Protein AF-A0A816D7D1-F1 (afdb_monomer_lite)

pLDDT: mean 76.22, std 13.65, range [35.66, 94.94]

Structure (mmCIF, N/CA/C/O backbone):
data_AF-A0A816D7D1-F1
#
_entry.id   AF-A0A816D7D1-F1
#
loop_
_atom_site.group_PDB
_atom_site.id
_atom_site.type_symbol
_atom_site.label_atom_id
_atom_site.label_alt_id
_atom_site.label_comp_id
_atom_site.label_asym_id
_atom_site.label_entity_id
_atom_site.label_seq_id
_atom_site.pdbx_PDB_ins_code
_atom_site.Cartn_x
_atom_site.Cartn_y
_atom_site.Cartn_z
_atom_site.occupancy
_atom_site.B_iso_or_equiv
_atom_site.auth_seq_id
_atom_site.auth_comp_id
_atom_site.auth_asym_id
_atom_site.auth_atom_id
_atom_site.pdbx_PDB_model_num
ATOM 1 N N . MET A 1 1 ? -19.570 -0.628 -22.263 1.00 36.59 1 MET A N 1
ATOM 2 C CA . MET A 1 1 ? -20.668 0.164 -21.660 1.00 36.59 1 MET A CA 1
ATOM 3 C C . MET A 1 1 ? -20.121 0.830 -20.393 1.00 36.59 1 MET A C 1
ATOM 5 O O . MET A 1 1 ? -19.939 0.151 -19.395 1.00 36.59 1 MET A O 1
ATOM 9 N N . LYS A 1 2 ? -19.703 2.106 -20.449 1.00 36.16 2 LYS A N 1
ATOM 10 C CA . LYS A 1 2 ? -19.147 2.817 -19.278 1.00 36.16 2 LYS A CA 1
ATOM 11 C C . LYS A 1 2 ? -20.305 3.182 -18.348 1.00 36.16 2 LYS A C 1
ATOM 13 O O . LYS A 1 2 ? -21.107 4.043 -18.707 1.00 36.16 2 LYS A O 1
ATOM 18 N N . SER A 1 3 ? -20.415 2.532 -17.189 1.00 35.66 3 SER A N 1
ATOM 19 C CA . SER A 1 3 ? -21.348 2.968 -16.150 1.00 35.66 3 SER A CA 1
ATOM 20 C C . SER A 1 3 ? -20.934 4.370 -15.707 1.00 35.66 3 SER A C 1
ATOM 22 O O . SER A 1 3 ? -19.889 4.554 -15.079 1.00 35.66 3 SER A O 1
ATOM 24 N N . ARG A 1 4 ? -21.727 5.379 -16.077 1.00 40.03 4 ARG A N 1
ATOM 25 C CA . ARG A 1 4 ? -21.635 6.708 -15.478 1.00 40.03 4 ARG A CA 1
ATOM 26 C C . ARG A 1 4 ? -22.078 6.551 -14.027 1.00 40.03 4 ARG A C 1
ATOM 28 O O . ARG A 1 4 ? -23.273 6.526 -13.753 1.00 40.03 4 ARG A O 1
ATOM 35 N N . PHE A 1 5 ? -21.124 6.358 -13.119 1.00 45.94 5 PHE A N 1
ATOM 36 C CA . PHE A 1 5 ? -21.395 6.558 -11.702 1.00 45.94 5 PHE A CA 1
ATOM 37 C C . PHE A 1 5 ? -21.916 7.994 -11.534 1.00 45.94 5 PHE A C 1
ATOM 39 O O . PHE A 1 5 ? -21.394 8.892 -12.205 1.00 45.94 5 PHE A O 1
ATOM 46 N N . PRO A 1 6 ? -22.960 8.221 -10.720 1.00 48.09 6 PRO A N 1
ATOM 47 C CA . PRO A 1 6 ? -23.402 9.573 -10.411 1.00 48.09 6 PRO A CA 1
ATOM 48 C C . PRO A 1 6 ? -22.202 10.356 -9.873 1.00 48.09 6 PRO A C 1
ATOM 50 O O . PRO A 1 6 ? -21.463 9.860 -9.024 1.00 48.09 6 PRO A O 1
ATOM 53 N N . VAL A 1 7 ? -21.988 11.541 -10.445 1.00 52.62 7 VAL A N 1
ATOM 54 C CA . VAL A 1 7 ? -20.744 12.319 -10.350 1.00 52.62 7 VAL A CA 1
ATOM 55 C C . VAL A 1 7 ? -20.407 12.739 -8.911 1.00 52.62 7 VAL A C 1
ATOM 57 O O . VAL A 1 7 ? -19.250 13.021 -8.640 1.00 52.62 7 VAL A O 1
ATOM 60 N N . ASP A 1 8 ? -21.339 12.633 -7.958 1.00 58.00 8 ASP A N 1
ATOM 61 C CA . ASP A 1 8 ? -21.191 13.216 -6.619 1.00 58.00 8 ASP A CA 1
ATOM 62 C C . ASP A 1 8 ? -21.690 12.300 -5.484 1.00 58.00 8 ASP A C 1
ATOM 64 O O . ASP A 1 8 ? -22.331 12.744 -4.530 1.00 58.00 8 ASP A O 1
ATOM 68 N N . ALA A 1 9 ? -21.444 10.989 -5.565 1.00 58.97 9 ALA A N 1
ATOM 69 C CA . ALA A 1 9 ? -21.677 10.113 -4.415 1.00 58.97 9 ALA A CA 1
ATOM 70 C C . ALA A 1 9 ? -20.560 10.313 -3.375 1.00 58.97 9 ALA A C 1
ATOM 72 O O . ALA A 1 9 ? -19.523 9.652 -3.431 1.00 58.97 9 ALA A O 1
ATOM 73 N N . TYR A 1 10 ? -20.764 11.237 -2.436 1.00 69.50 10 TYR A N 1
ATOM 74 C CA . TYR A 1 10 ? -19.882 11.415 -1.282 1.00 69.50 10 TYR A CA 1
ATOM 75 C C . TYR A 1 10 ? -20.177 10.374 -0.205 1.00 69.50 10 TYR A C 1
ATOM 77 O O . TYR A 1 10 ? -21.318 9.941 -0.021 1.00 69.50 10 TYR A O 1
ATOM 85 N N . PHE A 1 11 ? -19.143 9.976 0.535 1.00 73.12 11 PHE A N 1
ATOM 86 C CA . PHE A 1 11 ? -19.343 9.153 1.719 1.00 73.12 11 PHE A CA 1
ATOM 87 C C . PHE A 1 11 ? -20.173 9.940 2.748 1.00 73.12 11 PHE A C 1
ATOM 89 O O . PHE A 1 11 ? -19.851 11.099 3.021 1.00 73.12 11 PHE A O 1
ATOM 96 N N . PRO A 1 12 ? -21.244 9.352 3.308 1.00 77.88 12 PRO A N 1
ATOM 97 C CA . PRO A 1 12 ? -22.090 10.059 4.252 1.00 77.88 12 PRO A CA 1
ATOM 98 C C . PRO A 1 12 ? -21.300 10.397 5.517 1.00 77.88 12 PRO A C 1
ATOM 100 O O . PRO A 1 12 ? -20.635 9.539 6.096 1.00 77.88 12 PRO A O 1
ATOM 103 N N . ILE A 1 13 ? -21.409 11.649 5.958 1.00 78.31 13 ILE A N 1
ATOM 104 C CA . ILE A 1 13 ? -20.862 12.087 7.242 1.00 78.31 13 ILE A CA 1
ATOM 105 C C . ILE A 1 13 ? -21.579 11.300 8.340 1.00 78.31 13 ILE A C 1
ATOM 107 O O . ILE A 1 13 ? -22.813 11.279 8.410 1.00 78.31 13 ILE A O 1
ATOM 111 N N . LEU A 1 14 ? -20.804 10.621 9.182 1.00 82.31 14 LEU A N 1
ATOM 112 C CA . LEU A 1 14 ? -21.356 9.936 10.337 1.00 82.31 14 LEU A CA 1
ATOM 113 C C . LEU A 1 14 ? -21.690 10.993 11.388 1.00 82.31 14 LEU A C 1
ATOM 115 O O . LEU A 1 14 ? -20.825 11.753 11.808 1.00 82.31 14 LEU A O 1
ATOM 119 N N . ASN A 1 15 ? -22.952 11.015 11.815 1.00 88.06 15 ASN A N 1
ATOM 120 C CA . ASN A 1 15 ? -23.438 11.923 12.860 1.00 88.06 15 ASN A CA 1
ATOM 121 C C . ASN A 1 15 ? -23.694 11.198 14.192 1.00 88.06 15 ASN A C 1
ATOM 123 O O . ASN A 1 15 ? -24.153 11.801 15.158 1.00 88.06 15 ASN A O 1
ATOM 127 N N . ILE A 1 16 ? -23.454 9.883 14.240 1.00 90.00 16 ILE A N 1
ATOM 128 C CA . ILE A 1 16 ? -23.679 9.039 15.415 1.00 90.00 16 ILE A CA 1
ATOM 129 C C . ILE A 1 16 ? -22.406 8.252 15.690 1.00 90.00 16 ILE A C 1
ATOM 131 O O . ILE A 1 16 ? -21.859 7.606 14.797 1.00 90.00 16 ILE A O 1
ATOM 135 N N . ILE A 1 17 ? -21.953 8.285 16.943 1.00 92.75 17 ILE A N 1
ATOM 136 C CA . ILE A 1 17 ? -20.801 7.503 17.386 1.00 92.75 17 ILE A CA 1
ATOM 137 C C . ILE A 1 17 ? -21.208 6.030 17.475 1.00 92.75 17 ILE A C 1
ATOM 139 O O . ILE A 1 17 ? -22.037 5.644 18.303 1.00 92.75 17 ILE A O 1
ATOM 143 N N . SER A 1 18 ? -20.580 5.185 16.663 1.00 91.81 18 SER A N 1
ATOM 144 C CA . SER A 1 18 ? -20.719 3.736 16.731 1.00 91.81 18 SER A CA 1
ATOM 145 C C . SER A 1 18 ? -19.582 3.117 17.535 1.00 91.81 18 SER A C 1
ATOM 147 O O . SER A 1 18 ? -18.433 3.055 17.103 1.00 91.81 18 SER A O 1
ATOM 149 N N . LYS A 1 19 ? -19.919 2.574 18.707 1.00 92.62 19 LYS A N 1
ATOM 150 C CA . LYS A 1 19 ? -18.987 1.773 19.523 1.00 92.62 19 LYS A CA 1
ATOM 151 C C . LYS A 1 19 ? -18.887 0.315 19.058 1.00 92.62 19 LYS A C 1
ATOM 153 O O . LYS A 1 19 ? -18.035 -0.423 19.548 1.00 92.62 19 LYS A O 1
ATOM 158 N N . LEU A 1 20 ? -19.769 -0.114 18.156 1.00 94.06 20 LEU A N 1
ATOM 159 C CA . LEU A 1 20 ? -19.838 -1.495 17.672 1.00 94.06 20 LEU A CA 1
ATOM 160 C C . LEU A 1 20 ? -19.135 -1.683 16.327 1.00 94.06 20 LEU A C 1
ATOM 162 O O . LEU A 1 20 ? -18.737 -2.802 16.008 1.00 94.06 20 LEU A O 1
ATOM 166 N N . LEU A 1 21 ? -18.975 -0.612 15.544 1.00 93.06 21 LEU A N 1
ATOM 167 C CA . LEU A 1 21 ? -18.316 -0.694 14.249 1.00 93.06 21 LEU A CA 1
ATOM 168 C C . LEU A 1 21 ? -16.817 -0.936 14.441 1.00 93.06 21 LEU A C 1
ATOM 170 O O . LEU A 1 21 ? -16.107 -0.107 15.004 1.00 93.06 21 LEU A O 1
ATOM 174 N N . ARG A 1 22 ? -16.361 -2.099 13.974 1.00 93.81 22 ARG A N 1
ATOM 175 C CA . ARG A 1 22 ? -14.959 -2.527 14.058 1.00 93.81 22 ARG A CA 1
ATOM 176 C C . ARG A 1 22 ? -14.286 -2.593 12.693 1.00 93.81 22 ARG A C 1
ATOM 178 O O . ARG A 1 22 ? -13.116 -2.266 12.582 1.00 93.81 22 ARG A O 1
ATOM 185 N N . ASN A 1 23 ? -15.036 -2.949 11.653 1.00 94.94 23 ASN A N 1
ATOM 186 C CA . ASN A 1 23 ? -14.502 -3.162 10.314 1.00 94.94 23 ASN A CA 1
ATOM 187 C C . ASN A 1 23 ? -15.212 -2.246 9.321 1.00 94.94 23 ASN A C 1
ATOM 189 O O . ASN A 1 23 ? -16.442 -2.265 9.246 1.00 94.94 23 ASN A O 1
ATOM 193 N N . VAL A 1 24 ? -14.444 -1.483 8.545 1.00 92.50 24 VAL A N 1
ATOM 194 C CA . VAL A 1 24 ? -14.968 -0.609 7.490 1.00 92.50 24 VAL A CA 1
ATOM 195 C C . VAL A 1 24 ? -14.218 -0.859 6.189 1.00 92.50 24 VAL A C 1
ATOM 197 O O . VAL A 1 24 ? -12.989 -0.886 6.150 1.00 92.50 24 VAL A O 1
ATOM 200 N N . VAL A 1 25 ? -14.980 -1.034 5.111 1.00 91.38 25 VAL A N 1
ATOM 201 C CA . VAL A 1 25 ? -14.471 -1.183 3.747 1.00 91.38 25 VAL A CA 1
ATOM 202 C C . VAL A 1 25 ? -15.185 -0.168 2.864 1.00 91.38 25 VAL A C 1
ATOM 204 O O . VAL A 1 25 ? -16.395 -0.258 2.672 1.00 91.38 25 VAL A O 1
ATOM 207 N N . ILE A 1 26 ? -14.435 0.778 2.310 1.00 87.44 26 ILE A N 1
ATOM 208 C CA . ILE A 1 26 ? -14.938 1.823 1.419 1.00 87.44 26 ILE A CA 1
ATOM 209 C C . ILE A 1 26 ? -14.271 1.627 0.062 1.00 87.44 26 ILE A C 1
ATOM 211 O O . ILE A 1 26 ? -13.058 1.785 -0.087 1.00 87.44 26 ILE A O 1
ATOM 215 N N . LYS A 1 27 ? -15.068 1.251 -0.939 1.00 84.06 27 LYS A N 1
ATOM 216 C CA . LYS A 1 27 ? -14.607 1.025 -2.312 1.00 84.06 27 LYS A CA 1
ATOM 217 C C . LYS A 1 27 ? -15.315 1.989 -3.249 1.00 84.06 27 LYS A C 1
ATOM 219 O O . LYS A 1 27 ? -16.522 2.156 -3.148 1.00 84.06 27 LYS A O 1
ATOM 224 N N . HIS A 1 28 ? -14.566 2.555 -4.192 1.00 76.31 28 HIS A N 1
ATOM 225 C CA . HIS A 1 28 ? -15.095 3.374 -5.290 1.00 76.31 28 HIS A CA 1
ATOM 226 C C . HIS A 1 28 ? -15.839 4.655 -4.871 1.00 76.31 28 HIS A C 1
ATOM 228 O O . HIS A 1 28 ? -16.552 5.224 -5.691 1.00 76.31 28 HIS A O 1
ATOM 234 N N . ILE A 1 29 ? -15.647 5.134 -3.639 1.00 76.56 29 ILE A N 1
ATOM 235 C CA . ILE A 1 29 ? -16.210 6.401 -3.161 1.00 76.56 29 ILE A CA 1
ATOM 236 C C . ILE A 1 29 ? -15.057 7.398 -3.009 1.00 76.56 29 ILE A C 1
ATOM 238 O O . ILE A 1 29 ? -14.090 7.064 -2.320 1.00 76.56 29 ILE A O 1
ATOM 242 N N . PRO A 1 30 ? -15.116 8.584 -3.646 1.00 70.19 30 PRO A N 1
ATOM 243 C CA . PRO A 1 30 ? -14.162 9.655 -3.388 1.00 70.19 30 PRO A CA 1
ATOM 244 C C . PRO A 1 30 ? -14.140 9.964 -1.894 1.00 70.19 30 PRO A C 1
ATOM 246 O O . PRO A 1 30 ? -15.178 10.210 -1.279 1.00 70.19 30 PRO A O 1
ATOM 249 N N . PHE A 1 31 ? -12.953 9.908 -1.309 1.00 71.69 31 PHE A N 1
ATOM 250 C CA . PHE A 1 31 ? -12.773 10.014 0.126 1.00 71.69 31 PHE A CA 1
ATOM 251 C C . PHE A 1 31 ? -11.670 11.028 0.378 1.00 71.69 31 PHE A C 1
ATOM 253 O O . PHE A 1 31 ? -10.544 10.820 -0.068 1.00 71.69 31 PHE A O 1
ATOM 260 N N . ASN A 1 32 ? -12.015 12.124 1.049 1.00 74.50 32 ASN A N 1
ATOM 261 C CA . ASN A 1 32 ? -11.065 13.145 1.473 1.00 74.50 32 ASN A CA 1
ATOM 262 C C . ASN A 1 32 ? -10.733 12.969 2.963 1.00 74.50 32 ASN A C 1
ATOM 264 O O . ASN A 1 32 ? -11.339 12.164 3.680 1.00 74.50 32 ASN A O 1
ATOM 268 N N . LEU A 1 33 ? -9.767 13.740 3.445 1.00 76.38 33 LEU A N 1
ATOM 269 C CA . LEU A 1 33 ? -9.272 13.599 4.814 1.00 76.38 33 LEU A CA 1
ATOM 270 C C . LEU A 1 33 ? -10.217 14.099 5.887 1.00 76.38 33 LEU A C 1
ATOM 272 O O . LEU A 1 33 ? -10.254 13.523 6.971 1.00 76.38 33 LEU A O 1
ATOM 276 N N . SER A 1 34 ? -11.007 15.132 5.606 1.00 79.31 34 SER A N 1
ATOM 277 C CA . SER A 1 34 ? -12.010 15.600 6.564 1.00 79.31 34 SER A CA 1
ATOM 278 C C . SER A 1 34 ? -13.038 14.505 6.853 1.00 79.31 34 SER A C 1
ATOM 280 O O . SER A 1 34 ? -13.404 14.286 8.009 1.00 79.31 34 SER A O 1
ATOM 282 N N . THR A 1 35 ? -13.419 13.737 5.831 1.00 84.44 35 THR A N 1
ATOM 283 C CA . THR A 1 35 ? -14.282 12.561 5.986 1.00 84.44 35 THR A CA 1
ATOM 284 C C . THR A 1 35 ? -13.583 11.440 6.757 1.00 84.44 35 THR A C 1
ATOM 286 O O . THR A 1 35 ? -14.215 10.775 7.577 1.00 84.44 35 THR A O 1
ATOM 289 N N . LEU A 1 36 ? -12.275 11.252 6.556 1.00 84.62 36 LEU A N 1
ATOM 290 C CA . LEU A 1 36 ? -11.482 10.276 7.310 1.00 84.62 36 LEU A CA 1
ATOM 291 C C . LEU A 1 36 ? -11.414 10.616 8.803 1.00 84.62 36 LEU A C 1
ATOM 293 O O . LEU A 1 36 ? -11.688 9.759 9.642 1.00 84.62 36 LEU A O 1
ATOM 297 N N . ASN A 1 37 ? -11.136 11.877 9.132 1.00 86.00 37 ASN A N 1
ATOM 298 C CA . ASN A 1 37 ? -11.159 12.371 10.507 1.00 86.00 37 ASN A CA 1
ATOM 299 C C . ASN A 1 37 ? -12.550 12.191 11.135 1.00 86.00 37 ASN A C 1
ATOM 301 O O . ASN A 1 37 ? -12.661 11.698 12.258 1.00 86.00 37 ASN A O 1
ATOM 305 N N . ASN A 1 38 ? -13.619 12.518 10.397 1.00 88.25 38 ASN A N 1
ATOM 306 C CA . ASN A 1 38 ? -14.988 12.310 10.868 1.00 88.25 38 ASN A CA 1
ATOM 307 C C . ASN A 1 38 ? -15.291 10.827 11.133 1.00 88.25 38 ASN A C 1
ATOM 309 O O . ASN A 1 38 ? -15.853 10.512 12.184 1.00 88.25 38 ASN A O 1
ATOM 313 N N . LEU A 1 39 ? -14.882 9.925 10.233 1.00 90.00 39 LEU A N 1
ATOM 314 C CA . LEU A 1 39 ? -15.034 8.481 10.411 1.00 90.00 39 LEU A CA 1
ATOM 315 C C . LEU A 1 39 ? -14.407 8.046 11.737 1.00 90.00 39 LEU A C 1
ATOM 317 O O . LEU A 1 39 ? -15.080 7.437 12.564 1.00 90.00 39 LEU A O 1
ATOM 321 N N . PHE A 1 40 ? -13.160 8.438 11.984 1.00 88.81 40 PHE A N 1
ATOM 322 C CA . PHE A 1 40 ? -12.437 8.062 13.195 1.00 88.81 40 PHE A CA 1
ATOM 323 C C . PHE A 1 40 ? -13.050 8.603 14.482 1.00 88.81 40 PHE A C 1
ATOM 325 O O . PHE A 1 40 ? -13.172 7.858 15.456 1.00 88.81 40 PHE A O 1
ATOM 332 N N . GLN A 1 41 ? -13.514 9.852 14.475 1.00 89.56 41 GLN A N 1
ATOM 333 C CA . GLN A 1 41 ? -14.225 10.436 15.615 1.00 89.56 41 GLN A CA 1
ATOM 334 C C . GLN A 1 41 ? -15.517 9.673 15.948 1.00 89.56 41 GLN A C 1
ATOM 336 O O . GLN A 1 41 ? -15.895 9.564 17.115 1.00 89.56 41 GLN A O 1
ATOM 341 N N . HIS A 1 42 ? -16.180 9.107 14.937 1.00 92.12 42 HIS A N 1
ATOM 342 C CA . HIS A 1 42 ? -17.451 8.403 15.098 1.00 92.12 42 HIS A CA 1
ATOM 343 C C . HIS A 1 42 ? -17.306 6.884 15.224 1.00 92.12 42 HIS A C 1
ATOM 345 O O . HIS A 1 42 ? -18.295 6.203 15.492 1.00 92.12 42 HIS A O 1
ATOM 351 N N . THR A 1 43 ? -16.103 6.328 15.077 1.00 93.19 43 THR A N 1
ATOM 352 C CA . THR A 1 43 ? -15.866 4.878 15.154 1.00 93.19 43 THR A CA 1
ATOM 353 C C . THR A 1 43 ? -14.641 4.568 16.024 1.00 93.19 43 THR A C 1
ATOM 355 O O . THR A 1 43 ? -13.638 4.058 15.525 1.00 93.19 43 THR A O 1
ATOM 358 N N . PRO A 1 44 ? -14.688 4.843 17.342 1.00 91.56 44 PRO A N 1
ATOM 359 C CA . PRO A 1 44 ? -13.513 4.738 18.215 1.00 91.56 44 PRO A CA 1
ATOM 360 C C . PRO A 1 44 ? -12.953 3.312 18.342 1.00 91.56 44 PRO A C 1
ATOM 362 O O . PRO A 1 44 ? -11.775 3.138 18.635 1.00 91.56 44 PRO A O 1
ATOM 365 N N . ASN A 1 45 ? -13.773 2.285 18.094 1.00 92.62 45 ASN A N 1
ATOM 366 C CA . ASN A 1 45 ? -13.380 0.873 18.176 1.00 92.62 45 ASN A CA 1
ATOM 367 C C . ASN A 1 45 ? -13.033 0.256 16.808 1.00 92.62 45 ASN A C 1
ATOM 369 O O . ASN A 1 45 ? -12.987 -0.972 16.682 1.00 92.62 45 ASN A O 1
ATOM 373 N N . LEU A 1 46 ? -12.825 1.088 15.786 1.00 93.44 46 LEU A N 1
ATOM 374 C CA . LEU A 1 46 ? -12.464 0.645 14.447 1.00 93.44 46 LEU A CA 1
ATOM 375 C C . LEU A 1 46 ? -11.080 -0.012 14.462 1.00 93.44 46 LEU A C 1
ATOM 377 O O . LEU A 1 46 ? -10.078 0.644 14.711 1.00 93.44 46 LEU A O 1
ATOM 381 N N . ASN A 1 47 ? -11.022 -1.310 14.180 1.00 93.94 47 ASN A N 1
ATOM 382 C CA . ASN A 1 47 ? -9.780 -2.078 14.171 1.00 93.94 47 ASN A CA 1
ATOM 383 C C . ASN A 1 47 ? -9.260 -2.386 12.765 1.00 93.94 47 ASN A C 1
ATOM 385 O O . ASN A 1 47 ? -8.056 -2.598 12.599 1.00 93.94 47 ASN A O 1
ATOM 389 N N . TYR A 1 48 ? -10.155 -2.393 11.779 1.00 94.06 48 TYR A N 1
ATOM 390 C CA . TYR A 1 48 ? -9.865 -2.681 10.386 1.00 94.06 48 TYR A CA 1
ATOM 391 C C . TYR A 1 48 ? -10.448 -1.585 9.500 1.00 94.06 48 TYR A C 1
ATOM 393 O O . TYR A 1 48 ? -11.659 -1.337 9.512 1.00 94.06 48 TYR A O 1
ATOM 401 N N . LEU A 1 49 ? -9.592 -0.986 8.678 1.00 91.94 49 LEU A N 1
ATOM 402 C CA . LEU A 1 49 ? -9.987 -0.016 7.669 1.00 91.94 49 LEU A CA 1
ATOM 403 C C . LEU A 1 49 ? -9.402 -0.400 6.311 1.00 91.94 49 LEU A C 1
ATOM 405 O O . LEU A 1 49 ? -8.191 -0.538 6.172 1.00 91.94 49 LEU A O 1
ATOM 409 N N . SER A 1 50 ? -10.258 -0.505 5.296 1.00 91.12 50 SER A N 1
ATOM 410 C CA . SER A 1 50 ? -9.854 -0.605 3.893 1.00 91.12 50 SER A CA 1
ATOM 411 C C . SER A 1 50 ? -10.496 0.513 3.090 1.00 91.12 50 SER A C 1
ATOM 413 O O . SER A 1 50 ? -11.714 0.515 2.927 1.00 91.12 50 SER A O 1
ATOM 415 N N . ILE A 1 51 ? -9.698 1.414 2.527 1.00 88.06 51 ILE A N 1
ATOM 416 C CA . ILE A 1 51 ? -10.193 2.560 1.757 1.00 88.06 51 ILE A CA 1
ATOM 417 C C . ILE A 1 51 ? -9.488 2.688 0.410 1.00 88.06 51 ILE A C 1
ATOM 419 O O . ILE A 1 51 ? -8.290 2.431 0.290 1.00 88.06 51 ILE A O 1
ATOM 423 N N . ASN A 1 52 ? -10.244 3.110 -0.602 1.00 82.94 52 ASN A N 1
ATOM 424 C CA . ASN A 1 52 ? -9.690 3.663 -1.833 1.00 82.94 52 ASN A CA 1
ATOM 425 C C . ASN A 1 52 ? -9.805 5.188 -1.765 1.00 82.94 52 ASN A C 1
ATOM 427 O O . ASN A 1 52 ? -10.908 5.730 -1.789 1.00 82.94 52 ASN A O 1
ATOM 431 N N . PHE A 1 53 ? -8.669 5.852 -1.614 1.00 74.31 53 PHE A N 1
ATOM 432 C CA . PHE A 1 53 ? -8.564 7.273 -1.358 1.00 74.31 53 PHE A CA 1
ATOM 433 C C . PHE A 1 53 ? -8.305 8.040 -2.656 1.00 74.31 53 PHE A C 1
ATOM 435 O O . PHE A 1 53 ? -7.409 7.699 -3.436 1.00 74.31 53 PHE A O 1
ATOM 442 N N . LYS A 1 54 ? -9.095 9.096 -2.858 1.00 72.62 54 LYS A N 1
ATOM 443 C CA . LYS A 1 54 ? -8.953 10.065 -3.946 1.00 72.62 54 LYS A CA 1
ATOM 444 C C . LYS A 1 54 ? -9.065 11.441 -3.332 1.00 72.62 54 LYS A C 1
ATOM 446 O O . LYS A 1 54 ? -10.169 11.876 -3.010 1.00 72.62 54 LYS A O 1
ATOM 451 N N . ASP A 1 55 ? -7.936 12.097 -3.171 1.00 66.88 55 ASP A N 1
ATOM 452 C CA . ASP A 1 55 ? -7.898 13.453 -2.661 1.00 66.88 55 ASP A CA 1
ATOM 453 C C . ASP A 1 55 ? -7.095 14.320 -3.623 1.00 66.88 55 ASP A C 1
ATOM 455 O O . ASP A 1 55 ? -6.256 13.828 -4.380 1.00 66.88 55 ASP A O 1
ATOM 459 N N . TYR A 1 56 ? -7.441 15.597 -3.628 1.00 66.69 56 TYR A N 1
ATOM 460 C CA . TYR A 1 56 ? -6.863 16.632 -4.468 1.00 66.69 56 TYR A CA 1
ATOM 461 C C . TYR A 1 56 ? -6.443 17.853 -3.632 1.00 66.69 56 TYR A C 1
ATOM 463 O O . TYR A 1 56 ? -5.892 18.795 -4.193 1.00 66.69 56 TYR A O 1
ATOM 471 N N . SER A 1 57 ? -6.697 17.870 -2.310 1.00 64.19 57 SER A N 1
ATOM 472 C CA . SER A 1 57 ? -6.473 19.054 -1.467 1.00 64.19 57 SER A CA 1
ATOM 473 C C . SER A 1 57 ? -5.037 19.245 -0.968 1.00 64.19 57 SER A 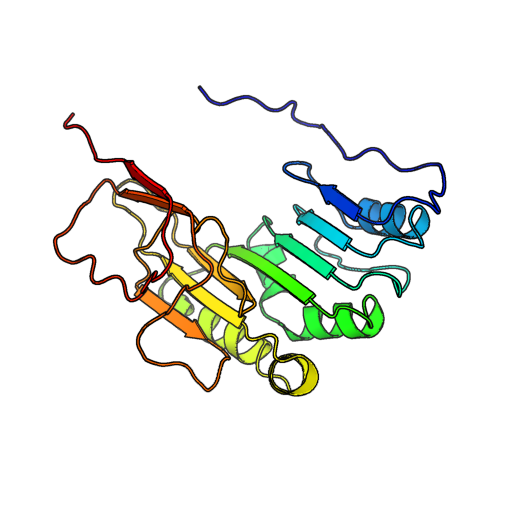C 1
ATOM 475 O O . SER A 1 57 ? -4.758 20.259 -0.338 1.00 64.19 57 SER A O 1
ATOM 477 N N . GLY A 1 58 ? -4.114 18.310 -1.224 1.00 61.72 58 GLY A N 1
ATOM 478 C CA . GLY A 1 58 ? -2.672 18.456 -0.954 1.00 61.72 58 GLY A CA 1
ATOM 479 C C . GLY A 1 58 ? -2.242 18.510 0.522 1.00 61.72 58 GLY A C 1
ATOM 480 O O . GLY A 1 58 ? -1.058 18.359 0.806 1.00 61.72 58 GLY A O 1
ATOM 481 N N . GLN A 1 59 ? -3.166 18.690 1.468 1.00 64.75 59 GLN A N 1
ATOM 482 C CA . GLN A 1 59 ? -2.881 18.803 2.901 1.00 64.75 59 GLN A CA 1
ATOM 483 C C . GLN A 1 59 ? -3.318 17.544 3.653 1.00 64.75 59 GLN A C 1
ATOM 485 O O . GLN A 1 59 ? -4.511 17.305 3.815 1.00 64.75 59 GLN A O 1
ATOM 490 N N . LEU A 1 60 ? -2.348 16.755 4.130 1.00 65.88 60 LEU A N 1
ATOM 491 C CA . LEU A 1 60 ? -2.562 15.601 5.007 1.00 65.88 60 LEU A CA 1
ATOM 492 C C . LEU A 1 60 ? -2.424 15.976 6.476 1.00 65.88 60 LEU A C 1
ATOM 494 O O . LEU A 1 60 ? -1.340 15.869 7.042 1.00 65.88 60 LEU A O 1
ATOM 498 N N . GLU A 1 61 ? -3.527 16.359 7.108 1.00 71.56 61 GLU A N 1
ATOM 499 C CA . GLU A 1 61 ? -3.557 16.560 8.557 1.00 71.56 61 GLU A CA 1
ATOM 500 C C . GLU A 1 61 ? -4.655 15.696 9.185 1.00 71.56 61 GLU A C 1
ATOM 502 O O . GLU A 1 61 ? -5.858 15.959 9.076 1.00 71.56 61 GLU A O 1
ATOM 507 N N . LEU A 1 62 ? -4.228 14.616 9.842 1.00 77.06 62 LEU A N 1
ATOM 508 C CA . LEU A 1 62 ? -5.083 13.903 10.780 1.00 77.06 62 LEU A CA 1
ATOM 509 C C . LEU A 1 62 ? -5.144 14.723 12.072 1.00 77.06 62 LEU A C 1
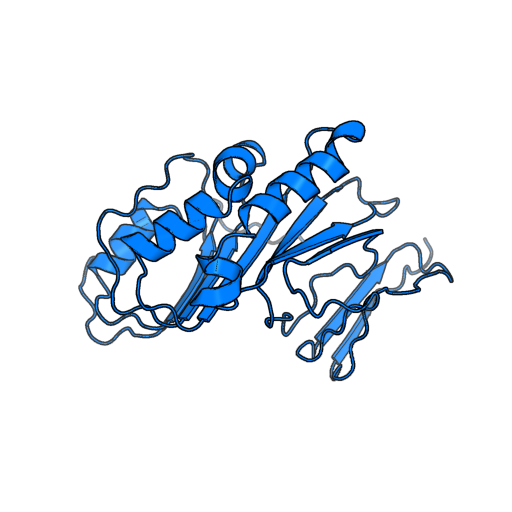ATOM 511 O O . LEU A 1 62 ? -4.136 15.241 12.548 1.00 77.06 62 LEU A O 1
ATOM 515 N N . THR A 1 63 ? -6.333 14.876 12.646 1.00 82.06 63 THR A N 1
ATOM 516 C CA . THR A 1 63 ? -6.512 15.751 13.821 1.00 82.06 63 THR A CA 1
ATOM 517 C C . THR A 1 63 ? -6.281 15.032 15.146 1.00 82.06 63 THR A C 1
ATOM 519 O O . THR A 1 63 ? -6.143 15.674 16.184 1.00 82.06 63 THR A O 1
ATOM 522 N N . SER A 1 64 ? -6.291 13.699 15.143 1.00 79.81 64 SER A N 1
ATOM 523 C CA . SER A 1 64 ? -6.228 12.894 16.362 1.00 79.81 64 SER A CA 1
ATOM 524 C C . SER A 1 64 ? -5.682 11.493 16.085 1.00 79.81 64 SER A C 1
ATOM 526 O O . SER A 1 64 ? -6.058 10.911 15.063 1.00 79.81 64 SER A O 1
ATOM 528 N N . PRO A 1 65 ? -4.872 10.918 16.992 1.00 83.25 65 PRO A N 1
ATOM 529 C CA . PRO A 1 65 ? -4.439 9.532 16.879 1.00 83.25 65 PRO A CA 1
ATOM 530 C C . PRO A 1 65 ? -5.601 8.540 16.955 1.00 83.25 65 PRO A C 1
ATOM 532 O O . PRO A 1 65 ? -6.534 8.708 17.742 1.00 83.25 65 PRO A O 1
ATOM 535 N N . ILE A 1 66 ? -5.514 7.472 16.166 1.00 83.94 66 ILE A N 1
ATOM 536 C CA . ILE A 1 66 ? -6.473 6.371 16.107 1.00 83.94 66 ILE A CA 1
ATOM 537 C C . ILE A 1 66 ? -5.788 5.105 16.601 1.00 83.94 66 ILE A C 1
ATOM 539 O O . ILE A 1 66 ? -5.219 4.317 15.849 1.00 83.94 66 ILE A O 1
ATOM 543 N N . LEU A 1 67 ? -5.862 4.915 17.912 1.00 84.44 67 LEU A N 1
ATOM 544 C CA . LEU A 1 67 ? -5.157 3.840 18.609 1.00 84.44 67 LEU A CA 1
ATOM 545 C C . LEU A 1 67 ? -5.759 2.451 18.350 1.00 84.44 67 LEU A C 1
ATOM 547 O O . LEU A 1 67 ? -5.146 1.440 18.662 1.00 84.44 67 LEU A O 1
ATOM 551 N N . SER A 1 68 ? -6.979 2.377 17.818 1.00 89.00 68 SER A N 1
ATOM 552 C CA . SER A 1 68 ? -7.692 1.110 17.642 1.00 89.00 68 SER A CA 1
ATOM 553 C C . SER A 1 68 ? -7.358 0.386 16.338 1.00 89.00 68 SER A C 1
ATOM 555 O O . SER A 1 68 ? -7.555 -0.832 16.267 1.00 89.00 68 SER A O 1
ATOM 557 N N . ILE A 1 69 ? -6.831 1.086 15.326 1.00 90.62 69 ILE A N 1
ATOM 558 C CA . ILE A 1 69 ? -6.563 0.496 14.011 1.00 90.62 69 ILE A CA 1
ATOM 559 C C . ILE A 1 69 ? -5.341 -0.408 14.087 1.00 90.62 69 ILE A C 1
ATOM 561 O O . ILE A 1 69 ? -4.213 0.034 14.266 1.00 90.62 69 ILE A O 1
ATOM 565 N N . THR A 1 70 ? -5.584 -1.695 13.861 1.00 91.12 70 THR A N 1
ATOM 566 C CA . THR A 1 70 ? -4.539 -2.724 13.793 1.00 91.12 70 THR A CA 1
ATOM 567 C C . THR A 1 70 ? -4.296 -3.201 12.365 1.00 91.12 70 THR A C 1
ATOM 569 O O . THR A 1 70 ? -3.243 -3.768 12.078 1.00 91.12 70 THR A O 1
ATOM 572 N N . HIS A 1 71 ? -5.264 -2.988 11.471 1.00 91.31 71 HIS A N 1
ATOM 573 C CA . HIS A 1 71 ? -5.202 -3.388 10.071 1.00 91.31 71 HIS A CA 1
ATOM 574 C C . HIS A 1 71 ? -5.639 -2.219 9.194 1.00 91.31 71 HIS A C 1
ATOM 576 O O . HIS A 1 71 ? -6.804 -1.815 9.217 1.00 91.31 71 HIS A O 1
ATOM 582 N N . LEU A 1 72 ? -4.706 -1.696 8.407 1.00 90.00 72 LEU A N 1
ATOM 583 C CA . LEU A 1 72 ? -4.950 -0.576 7.513 1.00 90.00 72 LEU A CA 1
ATOM 584 C C . LEU A 1 72 ? -4.619 -0.974 6.080 1.00 90.00 72 LEU A C 1
ATOM 586 O O . LEU A 1 72 ? -3.491 -1.359 5.783 1.00 90.00 72 LEU A O 1
ATOM 590 N N . LYS A 1 73 ? -5.607 -0.856 5.195 1.00 90.00 73 LYS A N 1
ATOM 591 C CA . LYS A 1 73 ? -5.466 -1.031 3.754 1.00 90.00 73 LYS A CA 1
ATOM 592 C C . LYS A 1 73 ? -5.834 0.259 3.036 1.00 90.00 73 LYS A C 1
ATOM 594 O O . LYS A 1 73 ? -6.979 0.703 3.086 1.00 90.00 73 LYS A O 1
ATOM 599 N N . ILE A 1 74 ? -4.869 0.839 2.340 1.00 86.56 74 ILE A N 1
ATOM 600 C CA . ILE A 1 74 ? -5.030 2.073 1.581 1.00 86.56 74 ILE A CA 1
ATOM 601 C C . ILE A 1 74 ? -4.651 1.803 0.133 1.00 86.56 74 ILE A C 1
ATOM 603 O O . ILE A 1 74 ? -3.533 1.393 -0.175 1.00 86.56 74 ILE A O 1
ATOM 607 N N . THR A 1 75 ? -5.589 2.082 -0.763 1.00 85.00 75 THR A N 1
ATOM 608 C CA . THR A 1 75 ? -5.315 2.236 -2.189 1.00 85.00 75 THR A CA 1
ATOM 609 C C . THR A 1 75 ? -5.442 3.714 -2.519 1.00 85.00 75 THR A C 1
ATOM 611 O O . THR A 1 75 ? -6.502 4.288 -2.313 1.00 85.00 75 THR A O 1
ATOM 614 N N . PHE A 1 76 ? -4.382 4.342 -3.006 1.00 80.50 76 PHE A N 1
ATOM 615 C CA . PHE A 1 76 ? -4.380 5.750 -3.384 1.00 80.50 76 PHE A CA 1
ATOM 616 C C . PHE A 1 76 ? -4.512 5.899 -4.904 1.00 80.50 76 PHE A C 1
ATOM 618 O O . PHE A 1 76 ? -3.811 5.235 -5.672 1.00 80.50 76 PHE A O 1
ATOM 625 N N . GLN A 1 77 ? -5.421 6.775 -5.333 1.00 72.94 77 GLN A N 1
ATOM 626 C CA . GLN A 1 77 ? -5.665 7.131 -6.732 1.00 72.94 77 GLN A CA 1
ATOM 627 C C . GLN A 1 77 ? -5.808 8.661 -6.850 1.00 72.94 77 GLN A C 1
ATOM 629 O O . GLN A 1 77 ? -6.918 9.173 -6.980 1.00 72.94 77 GLN A O 1
ATOM 634 N N . GLY A 1 78 ? -4.697 9.394 -6.754 1.00 64.56 78 GLY A N 1
ATOM 635 C CA . GLY A 1 78 ? -4.662 10.864 -6.827 1.00 64.56 78 GLY A CA 1
ATOM 636 C C . GLY A 1 78 ? -3.883 11.402 -8.030 1.00 64.56 78 GLY A C 1
ATOM 637 O O . GLY A 1 78 ? -3.348 10.629 -8.826 1.00 64.56 78 GLY A O 1
ATOM 638 N N . SER A 1 79 ? -3.833 12.732 -8.168 1.00 66.75 79 SER A N 1
ATOM 639 C CA . SER A 1 79 ? -3.022 13.396 -9.197 1.00 66.75 79 SER A CA 1
ATOM 640 C C . SER A 1 79 ? -1.525 13.225 -8.933 1.00 66.75 79 SER A C 1
ATOM 642 O O . SER A 1 79 ? -1.104 12.995 -7.796 1.00 66.75 79 SER A O 1
ATOM 644 N N . GLN A 1 80 ? -0.721 13.358 -9.992 1.00 65.12 80 GLN A N 1
ATOM 645 C CA . GLN A 1 80 ? 0.735 13.289 -9.908 1.00 65.12 80 GLN A CA 1
ATOM 646 C C . GLN A 1 80 ? 1.288 14.314 -8.913 1.00 65.12 80 GLN A C 1
ATOM 648 O O . GLN A 1 80 ? 2.036 13.920 -8.032 1.00 65.12 80 GLN A O 1
ATOM 653 N N . ASP A 1 81 ? 0.851 15.573 -8.969 1.00 66.56 81 ASP A N 1
ATOM 654 C CA . ASP A 1 81 ? 1.334 16.629 -8.066 1.00 66.56 81 ASP A CA 1
ATOM 655 C C . ASP A 1 81 ? 1.133 16.270 -6.594 1.00 66.56 81 ASP A C 1
ATOM 657 O O . ASP A 1 81 ? 2.014 16.458 -5.756 1.00 66.56 81 ASP A O 1
ATOM 661 N N . MET A 1 82 ? -0.030 15.705 -6.264 1.00 65.56 82 MET A N 1
ATOM 662 C CA . MET A 1 82 ? -0.295 15.284 -4.898 1.00 65.56 82 MET A CA 1
ATOM 663 C C . MET A 1 82 ? 0.573 14.096 -4.520 1.00 65.56 82 MET A C 1
ATOM 665 O O . MET A 1 82 ? 1.094 14.029 -3.417 1.00 65.56 82 MET A O 1
ATOM 669 N N . LEU A 1 83 ? 0.770 13.173 -5.450 1.00 60.91 83 LEU A N 1
ATOM 670 C CA . LEU A 1 83 ? 1.633 12.031 -5.251 1.00 60.91 83 LEU A CA 1
ATOM 671 C C . LEU A 1 83 ? 3.103 12.437 -5.067 1.00 60.91 83 LEU A C 1
ATOM 673 O O . LEU A 1 83 ? 3.796 11.858 -4.233 1.00 60.91 83 LEU A O 1
ATOM 677 N N . GLU A 1 84 ? 3.556 13.477 -5.760 1.00 62.44 84 GLU A N 1
ATOM 678 C CA . GLU A 1 84 ? 4.880 14.061 -5.571 1.00 62.44 84 GLU A CA 1
ATOM 679 C C . GLU A 1 84 ? 5.054 14.601 -4.144 1.00 62.44 84 GLU A C 1
ATOM 681 O O . GLU A 1 84 ? 6.083 14.358 -3.528 1.00 62.44 84 GLU A O 1
ATOM 686 N N . HIS A 1 85 ? 4.020 15.202 -3.549 1.00 65.75 85 HIS A N 1
ATOM 687 C CA . HIS A 1 85 ? 4.073 15.690 -2.162 1.00 65.75 85 HIS A CA 1
ATOM 688 C C . HIS A 1 85 ? 3.957 14.580 -1.100 1.00 65.75 85 HIS A C 1
ATOM 690 O O . HIS A 1 85 ? 4.436 14.726 0.025 1.00 65.75 85 HIS A O 1
ATOM 696 N N . LEU A 1 86 ? 3.289 13.478 -1.437 1.00 61.78 86 LEU A N 1
ATOM 697 C CA . LEU A 1 86 ? 2.755 12.510 -0.472 1.00 61.78 86 LEU A CA 1
ATOM 698 C C . LEU A 1 86 ? 3.503 11.171 -0.497 1.00 61.78 86 LEU A C 1
ATOM 700 O O . LEU A 1 86 ? 3.530 10.442 0.492 1.00 61.78 86 LEU A O 1
ATOM 704 N N . LEU A 1 87 ? 4.095 10.836 -1.645 1.00 54.25 87 LEU A N 1
ATOM 705 C CA . LEU A 1 87 ? 4.677 9.527 -1.943 1.00 54.25 87 LEU A CA 1
ATOM 706 C C . LEU A 1 87 ? 6.114 9.583 -2.446 1.00 54.25 87 LEU A C 1
ATOM 708 O O . LEU A 1 87 ? 6.765 8.539 -2.461 1.00 54.25 87 LEU A O 1
ATOM 712 N N . GLN A 1 88 ? 6.656 10.768 -2.752 1.00 55.88 88 GLN A N 1
ATOM 713 C CA . GLN A 1 88 ? 8.113 10.909 -2.844 1.00 55.88 88 GLN A CA 1
ATOM 714 C C . GLN A 1 88 ? 8.802 10.699 -1.501 1.00 55.88 88 GLN A C 1
ATOM 716 O O . GLN A 1 88 ? 10.026 10.549 -1.486 1.00 55.88 88 GLN A O 1
ATOM 721 N N . HIS A 1 89 ? 8.059 10.639 -0.384 1.00 70.44 89 HIS A N 1
ATOM 722 C CA . HIS A 1 89 ? 8.692 10.240 0.852 1.00 70.44 89 HIS A CA 1
ATOM 723 C C . HIS A 1 89 ? 7.886 9.326 1.787 1.00 70.44 89 HIS A C 1
ATOM 725 O O . HIS A 1 89 ? 6.933 9.707 2.460 1.00 70.44 89 HIS A O 1
ATOM 731 N N . GLY A 1 90 ? 8.351 8.079 1.898 1.00 84.38 90 GLY A N 1
ATOM 732 C CA . GLY A 1 90 ? 8.000 7.139 2.957 1.00 84.38 90 GLY A CA 1
ATOM 733 C C . GLY A 1 90 ? 8.207 7.713 4.362 1.00 84.38 90 GLY A C 1
ATOM 734 O O . GLY A 1 90 ? 7.593 7.214 5.298 1.00 84.38 90 GLY A O 1
ATOM 735 N N . PHE A 1 91 ? 8.966 8.806 4.512 1.00 87.06 91 PHE A N 1
ATOM 736 C CA . PHE A 1 91 ? 9.040 9.603 5.740 1.00 87.06 91 PHE A CA 1
ATOM 737 C C . PHE A 1 91 ? 7.692 10.222 6.146 1.00 87.06 91 PHE A C 1
ATOM 739 O O . PHE A 1 91 ? 7.376 10.239 7.333 1.00 87.06 91 PHE A O 1
ATOM 746 N N . GLN A 1 92 ? 6.873 10.711 5.205 1.00 84.00 92 GLN A N 1
ATOM 747 C CA . GLN A 1 92 ? 5.539 11.246 5.515 1.00 84.00 92 GLN A CA 1
ATOM 748 C C . GLN A 1 92 ? 4.628 10.131 6.015 1.00 84.00 92 GLN A C 1
ATOM 750 O O . GLN A 1 92 ? 3.950 10.306 7.023 1.00 84.00 92 GLN A O 1
ATOM 755 N N . TRP A 1 93 ? 4.631 8.976 5.343 1.00 86.06 93 TRP A N 1
ATOM 756 C CA . TRP A 1 93 ? 3.865 7.817 5.801 1.00 86.06 93 TRP A CA 1
ATOM 757 C C . TRP A 1 93 ? 4.351 7.313 7.153 1.00 86.06 93 TRP A C 1
ATOM 759 O O . TRP A 1 93 ? 3.526 7.042 8.017 1.00 86.06 93 TRP A O 1
ATOM 769 N N . GLU A 1 94 ? 5.664 7.249 7.370 1.00 90.88 94 GLU A N 1
ATOM 770 C CA . GLU A 1 94 ? 6.239 6.933 8.677 1.00 90.88 94 GLU A CA 1
ATOM 771 C C . GLU A 1 94 ? 5.732 7.905 9.746 1.00 90.88 94 GLU A C 1
ATOM 773 O O . GLU A 1 94 ? 5.219 7.463 10.771 1.00 90.88 94 GLU A O 1
ATOM 778 N N . LYS A 1 95 ? 5.797 9.217 9.492 1.00 88.69 95 LYS A N 1
ATOM 779 C CA . LYS A 1 95 ? 5.292 10.239 10.415 1.00 88.69 95 LYS A CA 1
ATOM 780 C C . LYS A 1 95 ? 3.804 10.044 10.706 1.00 88.69 95 LYS A C 1
ATOM 782 O O . LYS A 1 95 ? 3.415 9.998 11.868 1.00 88.69 95 LYS A O 1
ATOM 787 N N . ILE A 1 96 ? 2.989 9.869 9.664 1.00 85.69 96 ILE A N 1
ATOM 788 C CA . ILE A 1 96 ? 1.542 9.661 9.794 1.00 85.69 96 ILE A CA 1
ATOM 789 C C . ILE A 1 96 ? 1.249 8.426 10.640 1.00 85.69 96 ILE A C 1
ATOM 791 O O . ILE A 1 96 ? 0.393 8.464 11.521 1.00 85.69 96 ILE A O 1
ATOM 795 N N . ILE A 1 97 ? 1.958 7.329 10.381 1.00 89.38 97 ILE A N 1
ATOM 796 C CA . ILE A 1 97 ? 1.748 6.087 11.111 1.00 89.38 97 ILE A CA 1
ATOM 797 C C . ILE A 1 97 ? 2.183 6.263 12.566 1.00 89.38 97 ILE A C 1
ATOM 799 O O . ILE A 1 97 ? 1.393 6.017 13.468 1.00 89.38 97 ILE A O 1
ATOM 803 N N . ARG A 1 98 ? 3.387 6.777 12.824 1.00 91.00 98 ARG A N 1
ATOM 804 C CA . ARG A 1 98 ? 3.878 6.980 14.194 1.00 91.00 98 ARG A CA 1
ATOM 805 C C . ARG A 1 98 ? 2.983 7.905 15.019 1.00 91.00 98 ARG A C 1
ATOM 807 O O . ARG A 1 98 ? 2.720 7.610 16.181 1.00 91.00 98 ARG A O 1
ATOM 814 N N . GLU A 1 99 ? 2.537 9.015 14.439 1.00 89.62 99 GLU A N 1
ATOM 815 C CA . GLU A 1 99 ? 1.771 10.034 15.163 1.00 89.62 99 GLU A CA 1
ATOM 816 C C . GLU A 1 99 ? 0.296 9.661 15.305 1.00 89.62 99 GLU A C 1
ATOM 818 O O . GLU A 1 99 ? -0.300 9.895 16.357 1.00 89.62 99 GLU A O 1
ATOM 823 N N . TYR A 1 100 ? -0.300 9.071 14.265 1.00 87.25 100 TYR A N 1
ATOM 824 C CA . TYR A 1 100 ? -1.751 8.917 14.198 1.00 87.25 100 TYR A CA 1
ATOM 825 C C . TYR A 1 100 ? -2.238 7.480 14.161 1.00 87.25 100 TYR A C 1
ATOM 827 O O . TYR A 1 100 ? -3.405 7.237 14.444 1.00 87.25 100 TYR A O 1
ATOM 835 N N . LEU A 1 101 ? -1.395 6.517 13.819 1.00 88.75 101 LEU A N 1
ATOM 836 C CA . LEU A 1 101 ? -1.778 5.114 13.714 1.00 88.75 101 LEU A CA 1
ATOM 837 C C . LEU A 1 101 ? -0.684 4.267 14.371 1.00 88.75 101 LEU A C 1
ATOM 839 O O . LEU A 1 101 ? 0.006 3.567 13.648 1.00 88.75 101 LEU A O 1
ATOM 843 N N . PRO A 1 102 ? -0.455 4.346 15.695 1.00 86.00 102 PRO A N 1
ATOM 844 C CA . PRO A 1 102 ? 0.716 3.724 16.324 1.00 86.00 102 PRO A CA 1
ATOM 845 C C . PRO A 1 102 ? 0.613 2.198 16.495 1.00 86.00 102 PRO A C 1
ATOM 847 O O . PRO A 1 102 ? 1.624 1.534 16.692 1.00 86.00 102 PRO A O 1
ATOM 850 N N . GLU A 1 103 ? -0.586 1.621 16.357 1.00 88.75 103 GLU A N 1
ATOM 851 C CA . GLU A 1 103 ? -0.855 0.192 16.580 1.00 88.75 103 GLU A CA 1
ATOM 852 C C . GLU A 1 103 ? -1.045 -0.697 15.319 1.00 88.75 103 GLU A C 1
ATOM 854 O O . GLU A 1 103 ? -1.569 -1.815 15.459 1.00 88.75 103 GLU A O 1
ATOM 859 N N . PRO A 1 104 ? -0.685 -0.317 14.068 1.00 84.25 104 PRO A N 1
ATOM 860 C CA . PRO A 1 104 ? -0.979 -1.147 12.919 1.00 84.25 104 PRO A CA 1
ATOM 861 C C . PRO A 1 104 ? -0.039 -2.344 12.985 1.00 84.25 104 PRO A C 1
ATOM 863 O O . PRO A 1 104 ? 1.183 -2.228 12.954 1.00 84.25 104 PRO A O 1
ATOM 866 N N . LYS A 1 105 ? -0.623 -3.532 13.048 1.00 87.31 105 LYS A N 1
ATOM 867 C CA . LYS A 1 105 ? 0.101 -4.792 12.870 1.00 87.31 105 LYS A CA 1
ATOM 868 C C . LYS A 1 105 ? 0.257 -5.098 11.388 1.00 87.31 105 LYS A C 1
ATOM 870 O O . LYS A 1 105 ? 1.229 -5.721 10.971 1.00 87.31 105 LYS A O 1
ATOM 875 N N . LEU A 1 106 ? -0.714 -4.642 10.599 1.00 86.25 106 LEU A N 1
ATOM 876 C CA . LEU A 1 106 ? -0.745 -4.795 9.160 1.00 86.25 106 LEU A CA 1
ATOM 877 C C . LEU A 1 106 ? -0.959 -3.444 8.479 1.00 86.25 106 LEU A C 1
ATOM 879 O O . LEU A 1 106 ? -2.002 -2.814 8.662 1.00 86.25 106 LEU A O 1
ATOM 883 N N . PHE A 1 107 ? -0.005 -3.068 7.629 1.00 88.06 107 PHE A N 1
ATOM 884 C CA . PHE A 1 107 ? -0.108 -1.919 6.742 1.00 88.06 107 PH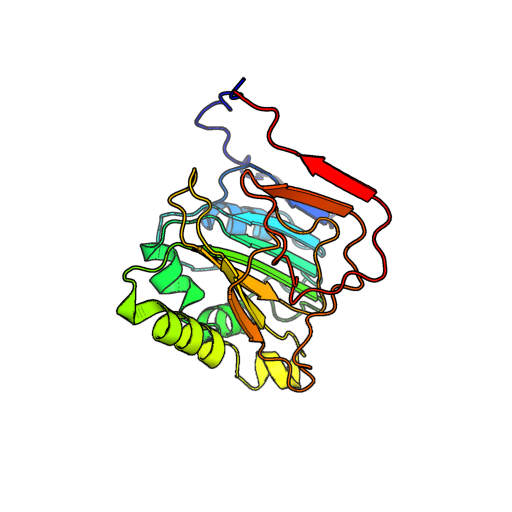E A CA 1
ATOM 885 C C . PHE A 1 107 ? -0.017 -2.362 5.277 1.00 88.06 107 PHE A C 1
ATOM 887 O O . PHE A 1 107 ? 1.013 -2.836 4.792 1.00 88.06 107 PHE A O 1
ATOM 894 N N . GLN A 1 108 ? -1.133 -2.227 4.569 1.00 87.00 108 GLN A N 1
ATOM 895 C CA . GLN A 1 108 ? -1.266 -2.524 3.151 1.00 87.00 108 GLN A CA 1
ATOM 896 C C . GLN A 1 108 ? -1.430 -1.217 2.398 1.00 87.00 108 GLN A C 1
ATOM 898 O O . GLN A 1 108 ? -2.458 -0.553 2.507 1.00 87.00 108 GLN A O 1
ATOM 903 N N . PHE A 1 109 ? -0.426 -0.865 1.615 1.00 86.25 109 PHE A N 1
ATOM 904 C CA . PHE A 1 109 ? -0.439 0.351 0.827 1.00 86.25 109 PHE A CA 1
ATOM 905 C C . PHE A 1 109 ? -0.288 0.019 -0.652 1.00 86.25 109 PHE A C 1
ATOM 907 O O . PHE A 1 109 ? 0.447 -0.899 -1.011 1.00 86.25 109 PHE A O 1
ATOM 914 N N . GLN A 1 110 ? -1.006 0.753 -1.498 1.00 84.69 110 GLN A N 1
ATOM 915 C CA . GLN A 1 110 ? -0.943 0.635 -2.946 1.00 84.69 110 GLN A CA 1
ATOM 916 C C . GLN A 1 110 ? -1.188 1.993 -3.603 1.00 84.69 110 GLN A C 1
ATOM 918 O O . GLN A 1 110 ? -2.149 2.678 -3.258 1.00 84.69 110 GLN A O 1
ATOM 923 N N . THR A 1 111 ? -0.393 2.350 -4.607 1.00 83.38 111 THR A N 1
ATOM 924 C CA . THR A 1 111 ? -0.594 3.575 -5.394 1.00 83.38 111 THR A CA 1
ATOM 925 C C . THR A 1 111 ? -0.034 3.461 -6.805 1.00 83.38 111 THR A C 1
ATOM 927 O O . THR A 1 111 ? 0.920 2.722 -7.037 1.00 83.38 111 THR A O 1
ATOM 930 N N . LYS A 1 112 ? -0.598 4.211 -7.751 1.00 81.69 112 LYS A N 1
ATOM 931 C CA . LYS A 1 112 ? -0.094 4.316 -9.125 1.00 81.69 112 LYS A CA 1
ATOM 932 C C . LYS A 1 112 ? 0.096 5.783 -9.483 1.00 81.69 112 LYS A C 1
ATOM 934 O O . LYS A 1 112 ? -0.769 6.594 -9.162 1.00 81.69 112 LYS A O 1
ATOM 939 N N . PHE A 1 113 ? 1.174 6.102 -10.185 1.00 79.56 113 PHE A N 1
ATOM 940 C CA . PHE A 1 113 ? 1.400 7.444 -10.713 1.00 79.56 113 PHE A CA 1
ATOM 941 C C . PHE A 1 113 ? 2.158 7.426 -12.024 1.00 79.56 113 PHE A C 1
ATOM 943 O O . PHE A 1 113 ? 2.851 6.462 -12.341 1.00 79.56 113 PHE A O 1
ATOM 950 N N . GLN A 1 114 ? 2.010 8.515 -12.764 1.00 78.75 114 GLN A N 1
ATOM 951 C CA . GLN A 1 114 ? 2.722 8.757 -14.001 1.00 78.75 114 GLN A CA 1
ATOM 952 C C . GLN A 1 114 ? 4.011 9.531 -13.690 1.00 78.75 114 GLN A C 1
ATOM 954 O O . GLN A 1 114 ? 3.947 10.515 -12.952 1.00 78.75 114 GLN A O 1
ATOM 959 N N . PRO A 1 115 ? 5.178 9.087 -14.179 1.00 75.50 115 PRO A N 1
ATOM 960 C CA . PRO A 1 115 ? 6.410 9.850 -14.029 1.00 75.50 115 PRO A CA 1
ATOM 961 C C . PRO A 1 115 ? 6.374 11.129 -14.881 1.00 75.50 115 PRO A C 1
ATOM 963 O O . PRO A 1 115 ? 5.852 11.120 -15.995 1.00 75.50 115 PRO A O 1
ATOM 966 N N . SER A 1 116 ? 6.960 12.222 -14.379 1.00 72.12 116 SER A N 1
ATOM 967 C CA . SER A 1 116 ? 6.987 13.530 -15.066 1.00 72.12 116 SER A CA 1
ATOM 968 C C . SER A 1 116 ? 7.803 13.560 -16.363 1.00 72.12 116 SER A C 1
ATOM 970 O O . SER A 1 116 ? 7.442 14.312 -17.265 1.00 72.12 116 SER A O 1
ATOM 972 N N . THR A 1 117 ? 8.891 12.787 -16.479 1.00 68.69 117 THR A N 1
ATOM 973 C CA . THR A 1 117 ? 9.763 12.738 -17.672 1.00 68.69 117 THR A CA 1
ATOM 974 C C . THR A 1 117 ? 10.495 11.395 -17.798 1.00 68.69 117 THR A C 1
ATOM 976 O O . THR A 1 117 ? 10.723 10.711 -16.800 1.00 68.69 117 THR A O 1
ATOM 979 N N . ASP A 1 118 ? 10.910 11.028 -19.017 1.00 64.94 118 ASP A N 1
ATOM 980 C CA . ASP A 1 118 ? 11.589 9.756 -19.323 1.00 64.94 118 ASP A CA 1
ATOM 981 C C . ASP A 1 118 ? 12.990 9.627 -18.710 1.00 64.94 118 ASP A C 1
ATOM 983 O O . ASP A 1 118 ? 13.316 8.588 -18.135 1.00 64.94 118 ASP A O 1
ATOM 987 N N . GLU A 1 119 ? 13.794 10.691 -18.745 1.00 62.09 119 GLU A N 1
ATOM 988 C CA . GLU A 1 119 ? 15.156 10.701 -18.183 1.00 62.09 119 GLU A CA 1
ATOM 989 C C . GLU A 1 119 ? 15.169 10.737 -16.638 1.00 62.09 119 GLU A C 1
ATOM 991 O O . GLU A 1 119 ? 16.191 10.467 -16.008 1.00 62.09 119 GLU A O 1
ATOM 996 N N . GLY A 1 120 ? 14.020 11.009 -16.005 1.00 72.88 120 GLY A N 1
ATOM 997 C CA . GLY A 1 120 ? 13.864 11.072 -14.550 1.00 72.88 120 GLY A CA 1
ATOM 998 C C . GLY A 1 120 ? 13.353 9.787 -13.895 1.00 72.88 120 GLY A C 1
ATOM 999 O O . GLY A 1 120 ? 13.313 9.717 -12.668 1.00 72.88 120 GLY A O 1
ATOM 1000 N N . LYS A 1 121 ? 12.959 8.759 -14.656 1.00 76.25 121 LYS A N 1
ATOM 1001 C CA . LYS A 1 121 ? 12.201 7.617 -14.104 1.00 76.25 121 LYS A CA 1
ATOM 1002 C C . LYS A 1 121 ? 12.983 6.789 -13.099 1.00 76.25 121 LYS A C 1
ATOM 1004 O O . LYS A 1 121 ? 12.492 6.507 -12.008 1.00 76.25 121 LYS A O 1
ATOM 1009 N N . GLU A 1 122 ? 14.213 6.412 -13.437 1.00 80.44 122 GLU A N 1
ATOM 1010 C CA . GLU A 1 122 ? 15.045 5.624 -12.526 1.00 80.44 122 GLU A CA 1
ATOM 1011 C C . GLU A 1 122 ? 15.404 6.424 -11.265 1.00 80.44 122 GLU A C 1
ATOM 1013 O O . GLU A 1 122 ? 15.475 5.862 -10.167 1.00 80.44 122 GLU A O 1
ATOM 1018 N N . ILE A 1 123 ? 15.583 7.741 -11.420 1.00 83.31 123 ILE A N 1
ATOM 1019 C CA . ILE A 1 123 ? 15.832 8.681 -10.325 1.00 83.31 123 ILE A CA 1
ATOM 1020 C C . ILE A 1 123 ? 14.606 8.754 -9.412 1.00 83.31 123 ILE A C 1
ATOM 1022 O O . ILE A 1 123 ? 14.756 8.553 -8.211 1.00 83.31 123 ILE A O 1
ATOM 1026 N N . GLN A 1 124 ? 13.402 8.941 -9.959 1.00 80.12 124 GLN A N 1
ATOM 1027 C CA . GLN A 1 124 ? 12.147 8.960 -9.196 1.00 80.12 124 GLN A CA 1
ATOM 1028 C C . GLN A 1 124 ? 11.917 7.637 -8.469 1.00 80.12 124 GLN A C 1
ATOM 1030 O O . GLN A 1 124 ? 11.631 7.616 -7.272 1.00 80.12 124 GLN A O 1
ATOM 1035 N N . LEU A 1 125 ? 12.121 6.513 -9.161 1.00 81.75 125 LEU A N 1
ATOM 1036 C CA . LEU A 1 125 ? 12.003 5.193 -8.555 1.00 81.75 125 LEU A CA 1
ATOM 1037 C C . LEU A 1 125 ? 13.000 5.013 -7.403 1.00 81.75 125 LEU A C 1
ATOM 1039 O O . LEU A 1 125 ? 12.648 4.456 -6.364 1.00 81.75 125 LEU A O 1
ATOM 1043 N N . ARG A 1 126 ? 14.241 5.486 -7.577 1.00 84.94 126 ARG A N 1
ATOM 1044 C CA . ARG A 1 126 ? 15.282 5.460 -6.541 1.00 84.94 126 ARG A CA 1
ATOM 1045 C C . ARG A 1 126 ? 14.922 6.366 -5.365 1.00 84.94 126 ARG A C 1
ATOM 1047 O O . ARG A 1 126 ? 15.095 5.944 -4.233 1.00 84.94 126 ARG A O 1
ATOM 1054 N N . GLN A 1 127 ? 14.404 7.566 -5.609 1.00 85.31 127 GLN A N 1
ATOM 1055 C CA . GLN A 1 127 ? 13.974 8.495 -4.559 1.00 85.31 127 GLN A CA 1
ATOM 1056 C C . GLN A 1 127 ? 12.850 7.897 -3.712 1.00 85.31 127 GLN A C 1
ATOM 1058 O O . GLN A 1 127 ? 12.962 7.858 -2.487 1.00 85.31 127 GLN A O 1
ATOM 1063 N N . ILE A 1 128 ? 11.822 7.350 -4.366 1.00 85.38 128 ILE A N 1
ATOM 1064 C CA . ILE A 1 128 ? 10.724 6.650 -3.693 1.00 85.38 128 ILE A CA 1
ATOM 1065 C C . ILE A 1 128 ? 11.281 5.506 -2.866 1.00 85.38 128 ILE A C 1
ATOM 1067 O O . ILE A 1 128 ? 11.027 5.434 -1.671 1.00 85.38 128 ILE A O 1
ATOM 1071 N N . HIS A 1 129 ? 12.083 4.638 -3.476 1.00 87.75 129 HIS A N 1
ATOM 1072 C CA . HIS A 1 129 ? 12.644 3.483 -2.787 1.00 87.75 129 HIS A CA 1
ATOM 1073 C C . HIS A 1 129 ? 13.478 3.886 -1.564 1.00 87.75 129 HIS A C 1
ATOM 1075 O O . HIS A 1 129 ? 13.186 3.418 -0.465 1.00 87.75 129 HIS A O 1
ATOM 1081 N N . ASN A 1 130 ? 14.409 4.831 -1.719 1.00 89.62 130 ASN A N 1
ATOM 1082 C CA . ASN A 1 130 ? 15.242 5.355 -0.634 1.00 89.62 130 ASN A CA 1
ATOM 1083 C C . ASN A 1 130 ? 14.404 5.916 0.523 1.00 89.62 130 ASN A C 1
ATOM 1085 O O . ASN A 1 130 ? 14.779 5.787 1.685 1.00 89.62 130 ASN A O 1
ATOM 1089 N N . SER A 1 131 ? 13.251 6.515 0.227 1.00 91.06 131 SER A N 1
ATOM 1090 C CA . SER A 1 131 ? 12.382 7.081 1.258 1.00 91.06 131 SER A CA 1
ATOM 1091 C C . SER A 1 131 ? 11.668 6.043 2.137 1.00 91.06 131 SER A C 1
ATOM 1093 O O . SER A 1 131 ? 11.198 6.384 3.221 1.00 91.06 131 SER A O 1
ATOM 1095 N N . PHE A 1 132 ? 11.612 4.782 1.697 1.00 91.75 132 PHE A N 1
ATOM 1096 C CA . PHE A 1 132 ? 11.100 3.642 2.467 1.00 91.75 132 PHE A CA 1
ATOM 1097 C C . PHE A 1 132 ? 12.226 2.784 3.075 1.00 91.75 132 PHE A C 1
ATOM 1099 O O . PHE A 1 132 ? 11.957 1.737 3.657 1.00 91.75 132 PHE A O 1
ATOM 1106 N N . GLN A 1 133 ? 13.492 3.201 2.965 1.00 92.00 133 GLN A N 1
ATOM 1107 C CA . GLN A 1 133 ? 14.646 2.503 3.550 1.00 92.00 133 GLN A CA 1
ATOM 1108 C C . GLN A 1 133 ? 15.007 3.027 4.949 1.00 92.00 133 GLN A C 1
ATOM 1110 O O . GLN A 1 133 ? 16.178 3.185 5.289 1.00 92.00 133 GLN A O 1
ATOM 1115 N N . THR A 1 134 ? 14.007 3.319 5.778 1.00 93.50 134 THR A N 1
ATOM 1116 C CA . THR A 1 134 ? 14.233 3.744 7.167 1.00 93.50 134 THR A CA 1
ATOM 1117 C C . THR A 1 134 ? 14.140 2.555 8.122 1.00 93.50 134 THR A C 1
ATOM 1119 O O . THR A 1 134 ? 13.565 1.512 7.795 1.00 93.50 134 THR A O 1
ATOM 1122 N N . ASN A 1 135 ? 14.677 2.704 9.337 1.00 94.56 135 ASN A N 1
ATOM 1123 C CA . ASN A 1 135 ? 14.594 1.652 10.355 1.00 94.56 135 ASN A CA 1
ATOM 1124 C C . ASN A 1 135 ? 13.147 1.267 10.687 1.00 94.56 135 ASN A C 1
ATOM 1126 O O . ASN A 1 135 ? 12.874 0.092 10.933 1.00 94.56 135 ASN A O 1
ATOM 1130 N N . PHE A 1 136 ? 12.235 2.237 10.620 1.00 93.75 136 PHE A N 1
ATOM 1131 C CA . PHE A 1 136 ? 10.802 2.037 10.777 1.00 93.75 136 PHE A CA 1
ATOM 1132 C C . PHE A 1 136 ? 10.262 0.967 9.824 1.00 93.75 136 PHE A C 1
ATOM 1134 O O . PHE A 1 136 ? 9.698 -0.037 10.257 1.00 93.75 136 PHE A O 1
ATOM 1141 N N . TRP A 1 137 ? 10.486 1.149 8.522 1.00 92.12 137 TRP A N 1
ATOM 1142 C CA . TRP A 1 137 ? 9.975 0.239 7.500 1.00 92.12 137 TRP A CA 1
ATOM 1143 C C . TRP A 1 137 ? 10.660 -1.126 7.564 1.00 92.12 137 TRP A C 1
ATOM 1145 O O . TRP A 1 137 ? 9.992 -2.159 7.558 1.00 92.12 137 TRP A O 1
ATOM 1155 N N . ILE A 1 138 ? 11.991 -1.137 7.651 1.00 91.00 138 ILE A N 1
ATOM 1156 C CA . ILE A 1 138 ? 12.793 -2.349 7.440 1.00 91.00 138 ILE A CA 1
ATOM 1157 C C . ILE A 1 138 ? 12.886 -3.212 8.698 1.00 91.00 138 ILE A C 1
ATOM 1159 O O . I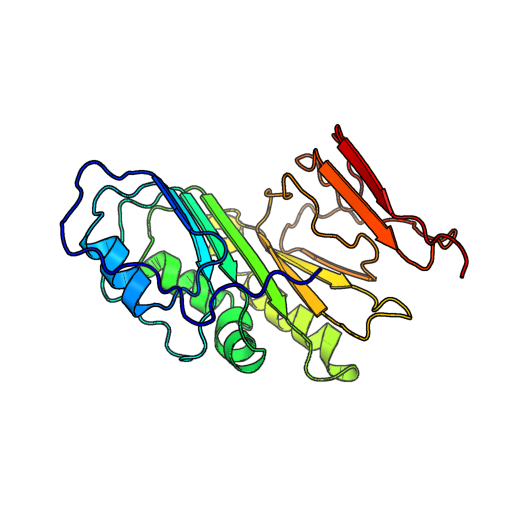LE A 1 138 ? 12.695 -4.426 8.625 1.00 91.00 138 ILE A O 1
ATOM 1163 N N . TYR A 1 139 ? 13.176 -2.607 9.852 1.00 90.19 139 TYR A N 1
ATOM 1164 C CA . TYR A 1 139 ? 13.516 -3.347 11.069 1.00 90.19 139 TYR A CA 1
ATOM 1165 C C . TYR A 1 139 ? 12.382 -3.368 12.089 1.00 90.19 139 TYR A C 1
ATOM 1167 O O . TYR A 1 139 ? 12.088 -4.438 12.622 1.00 90.19 139 TYR A O 1
ATOM 1175 N N . GLU A 1 140 ? 11.747 -2.220 12.350 1.00 91.75 140 GLU A N 1
ATOM 1176 C CA . GLU A 1 140 ? 10.673 -2.114 13.347 1.00 91.75 140 GLU A CA 1
ATOM 1177 C C . GLU A 1 140 ? 9.423 -2.866 12.881 1.00 91.75 140 GLU A C 1
ATOM 1179 O O . GLU A 1 140 ? 8.914 -3.727 13.598 1.00 91.75 140 GLU A O 1
ATOM 1184 N N . HIS A 1 141 ? 8.963 -2.587 11.659 1.00 89.88 141 HIS A N 1
ATOM 1185 C CA . HIS A 1 141 ? 7.707 -3.140 11.152 1.00 89.88 141 HIS A CA 1
ATOM 1186 C C . HIS A 1 141 ? 7.870 -4.260 10.124 1.00 89.88 141 HIS A C 1
ATOM 1188 O O . HIS A 1 141 ? 6.937 -5.042 9.924 1.00 89.88 141 HIS A O 1
ATOM 1194 N N . ARG A 1 142 ? 9.038 -4.359 9.474 1.00 89.31 142 ARG A N 1
ATOM 1195 C CA . ARG A 1 142 ? 9.280 -5.282 8.346 1.00 89.31 142 ARG A CA 1
ATOM 1196 C C . ARG A 1 142 ? 8.232 -5.129 7.237 1.00 89.31 142 ARG A C 1
ATOM 1198 O O . ARG A 1 142 ? 7.794 -6.101 6.621 1.00 89.31 142 ARG A O 1
ATOM 1205 N N . TRP A 1 143 ? 7.810 -3.891 7.007 1.00 89.31 143 TRP A N 1
ATOM 1206 C CA . TRP A 1 143 ? 6.940 -3.501 5.908 1.00 89.31 143 TRP A CA 1
ATOM 1207 C C . TRP A 1 143 ? 7.815 -3.063 4.748 1.00 89.31 143 TRP A C 1
ATOM 1209 O O . TRP A 1 143 ? 8.125 -1.885 4.579 1.00 89.31 143 TRP A O 1
ATOM 1219 N N . PHE A 1 144 ? 8.246 -4.031 3.950 1.00 88.56 144 PHE A N 1
ATOM 1220 C CA . PHE A 1 144 ? 9.039 -3.717 2.772 1.00 88.56 144 PHE A CA 1
ATOM 1221 C C . PHE A 1 144 ? 8.155 -3.083 1.701 1.00 88.56 144 PHE A C 1
ATOM 1223 O O . PHE A 1 144 ? 6.966 -3.379 1.608 1.00 88.56 144 PHE A O 1
ATOM 1230 N N . VAL A 1 145 ? 8.729 -2.219 0.878 1.00 88.31 145 VAL A N 1
ATOM 1231 C CA . VAL A 1 145 ? 8.036 -1.553 -0.220 1.00 88.31 145 VAL A CA 1
ATOM 1232 C C . VAL A 1 145 ? 8.631 -2.011 -1.530 1.00 88.31 145 VAL A C 1
ATOM 1234 O O . VAL A 1 145 ? 9.847 -2.157 -1.673 1.00 88.31 145 VAL A O 1
ATOM 1237 N N . ARG A 1 146 ? 7.746 -2.241 -2.491 1.00 86.12 146 ARG A N 1
ATOM 1238 C CA . ARG A 1 146 ? 8.081 -2.641 -3.841 1.00 86.12 146 ARG A CA 1
ATOM 1239 C C . ARG A 1 146 ? 7.477 -1.668 -4.832 1.00 86.12 146 ARG A C 1
ATOM 1241 O O . ARG A 1 146 ? 6.354 -1.202 -4.658 1.00 86.12 146 ARG A O 1
ATOM 1248 N N . SER A 1 147 ? 8.234 -1.406 -5.884 1.00 84.38 147 SER A N 1
ATOM 1249 C CA . SER A 1 147 ? 7.833 -0.520 -6.963 1.00 84.38 147 SER A CA 1
ATOM 1250 C C . SER A 1 147 ? 8.019 -1.233 -8.294 1.00 84.38 147 SER A C 1
ATOM 1252 O O . SER A 1 147 ? 9.101 -1.752 -8.566 1.00 84.38 147 SER A O 1
ATOM 1254 N N . HIS A 1 148 ? 6.962 -1.274 -9.102 1.00 81.25 148 HIS A N 1
ATOM 1255 C CA . HIS A 1 148 ? 6.939 -1.845 -10.446 1.00 81.25 148 HIS A CA 1
ATOM 1256 C C . HIS A 1 148 ? 6.746 -0.738 -11.468 1.00 81.25 148 HIS A C 1
ATOM 1258 O O . HIS A 1 148 ? 5.839 0.081 -11.327 1.00 81.25 148 HIS A O 1
ATOM 1264 N N . TRP A 1 149 ? 7.539 -0.767 -12.526 1.00 80.00 149 TRP A N 1
ATOM 1265 C CA . TRP A 1 149 ? 7.345 0.086 -13.687 1.00 80.00 149 TRP A CA 1
ATOM 1266 C C . TRP A 1 149 ? 6.854 -0.744 -14.874 1.00 80.00 149 TRP A C 1
ATOM 1268 O O . TRP A 1 149 ? 7.502 -1.727 -15.242 1.00 80.00 149 TRP A O 1
ATOM 1278 N N . TYR A 1 150 ? 5.707 -0.370 -15.446 1.00 76.38 150 TYR A N 1
ATOM 1279 C CA . TYR A 1 150 ? 5.087 -1.078 -16.569 1.00 76.38 150 TYR A CA 1
ATOM 1280 C C . TYR A 1 150 ? 5.429 -0.441 -17.912 1.00 76.38 150 TYR A C 1
ATOM 1282 O O . TYR A 1 150 ? 5.385 0.781 -18.041 1.00 76.38 150 TYR A O 1
ATOM 1290 N N . ILE A 1 151 ? 5.673 -1.280 -18.923 1.00 69.50 151 ILE A N 1
ATOM 1291 C CA . ILE A 1 151 ? 5.753 -0.805 -20.307 1.00 69.50 151 ILE A CA 1
ATOM 1292 C C . ILE A 1 151 ? 4.336 -0.422 -20.769 1.00 69.50 151 ILE A C 1
ATOM 1294 O O . ILE A 1 151 ? 3.402 -1.211 -20.562 1.00 69.50 151 ILE A O 1
ATOM 1298 N N . PRO A 1 152 ? 4.141 0.756 -21.382 1.00 67.06 152 PRO A N 1
ATOM 1299 C CA . PRO A 1 152 ? 2.904 1.053 -22.092 1.00 67.06 152 PRO A CA 1
ATOM 1300 C C . PRO A 1 152 ? 2.668 0.022 -23.213 1.00 67.06 152 PRO A C 1
ATOM 1302 O O . PRO A 1 152 ? 3.564 -0.253 -24.003 1.00 67.06 152 PRO A O 1
ATOM 1305 N N . ASP A 1 153 ? 1.471 -0.571 -23.270 1.00 64.00 153 ASP A N 1
ATOM 1306 C CA . ASP A 1 153 ? 1.031 -1.346 -24.445 1.00 64.00 153 ASP A CA 1
ATOM 1307 C C . ASP A 1 153 ? 0.879 -0.399 -25.655 1.00 64.00 153 ASP A C 1
ATOM 1309 O O . ASP A 1 153 ? 0.621 0.790 -25.452 1.00 64.00 153 ASP A O 1
ATOM 1313 N N . GLU A 1 154 ? 0.966 -0.900 -26.892 1.00 60.75 154 GLU A N 1
ATOM 1314 C CA . GLU A 1 154 ? 0.845 -0.097 -28.131 1.00 60.75 154 GLU A CA 1
ATOM 1315 C C . GLU A 1 154 ? -0.464 0.717 -28.171 1.00 60.75 154 GLU A C 1
ATOM 1317 O O . GLU A 1 154 ? -0.527 1.809 -28.732 1.00 60.75 154 GLU A O 1
ATOM 1322 N N . ASN A 1 155 ? -1.498 0.216 -27.488 1.00 59.91 155 ASN A N 1
ATOM 1323 C CA . ASN A 1 155 ? -2.813 0.842 -27.357 1.00 59.91 155 ASN A CA 1
ATOM 1324 C C . ASN A 1 155 ? -3.001 1.677 -26.074 1.00 59.91 155 ASN A C 1
ATOM 1326 O O . ASN A 1 155 ? -4.081 2.227 -25.840 1.00 59.91 155 ASN A O 1
ATOM 1330 N N . SER A 1 156 ? -1.994 1.766 -25.199 1.00 60.06 156 SER A N 1
ATOM 1331 C CA . SER A 1 156 ? -2.087 2.507 -23.940 1.00 60.06 156 SER A CA 1
ATOM 1332 C C . SER A 1 156 ? -0.830 3.333 -23.668 1.00 60.06 156 SER A C 1
ATOM 1334 O O . SER A 1 156 ? 0.152 2.814 -23.155 1.00 60.06 156 SER A O 1
ATOM 1336 N N . ASN A 1 157 ? -0.906 4.650 -23.866 1.00 58.41 157 ASN A N 1
ATOM 1337 C CA . ASN A 1 157 ? 0.164 5.606 -23.527 1.00 58.41 157 ASN A CA 1
ATOM 1338 C C . ASN A 1 157 ? 0.381 5.804 -22.010 1.00 58.41 157 ASN A C 1
ATOM 1340 O O . ASN A 1 157 ? 0.942 6.810 -21.584 1.00 58.41 157 ASN A O 1
ATOM 1344 N N . PHE A 1 158 ? -0.105 4.891 -21.169 1.00 64.25 158 PHE A N 1
ATOM 1345 C CA . PHE A 1 158 ? -0.008 5.033 -19.721 1.00 64.25 158 PHE A CA 1
ATOM 1346 C C . PHE A 1 158 ? 1.286 4.406 -19.220 1.00 64.25 158 PHE A C 1
ATOM 1348 O O . PHE A 1 158 ? 1.322 3.230 -18.850 1.00 64.25 158 PHE A O 1
ATOM 1355 N N . ASP A 1 159 ? 2.331 5.226 -19.202 1.00 75.75 159 ASP A N 1
ATOM 1356 C CA . ASP A 1 159 ? 3.507 4.981 -18.384 1.00 75.75 159 ASP A CA 1
ATOM 1357 C C . ASP A 1 159 ? 3.139 5.201 -16.911 1.00 75.75 159 ASP A C 1
ATOM 1359 O O . ASP A 1 159 ? 2.633 6.263 -16.538 1.00 75.75 159 ASP A O 1
ATOM 1363 N N . CYS A 1 160 ? 3.328 4.183 -16.072 1.00 80.06 160 CYS A N 1
ATOM 1364 C CA . CYS A 1 160 ? 3.085 4.335 -14.647 1.00 80.06 160 CYS A CA 1
ATOM 1365 C C . CYS A 1 160 ? 4.022 3.497 -13.782 1.00 80.06 160 CYS A C 1
ATOM 1367 O O . CYS A 1 160 ? 4.371 2.354 -14.102 1.00 80.06 160 CYS A O 1
ATOM 1369 N N . ILE A 1 161 ? 4.360 4.068 -12.630 1.00 81.19 161 ILE A N 1
ATOM 1370 C CA . ILE A 1 161 ? 5.016 3.383 -11.527 1.00 81.19 161 ILE A CA 1
ATOM 1371 C C . ILE A 1 161 ? 3.936 3.003 -10.515 1.00 81.19 161 ILE A C 1
ATOM 1373 O O . ILE A 1 161 ? 3.107 3.816 -10.102 1.00 81.19 161 ILE A O 1
ATOM 1377 N N . HIS A 1 162 ? 3.946 1.740 -10.116 1.00 82.38 162 HIS A N 1
ATOM 1378 C CA . HIS A 1 162 ? 3.052 1.170 -9.125 1.00 82.38 162 HIS A CA 1
ATOM 1379 C C . HIS A 1 162 ? 3.855 0.813 -7.880 1.00 82.38 162 HIS A C 1
ATOM 1381 O O . HIS A 1 162 ? 4.766 -0.002 -7.960 1.00 82.38 162 HIS A O 1
ATOM 1387 N N . VAL A 1 163 ? 3.507 1.403 -6.740 1.00 85.12 163 VAL A N 1
ATOM 1388 C CA . VAL A 1 163 ? 4.194 1.198 -5.456 1.00 85.12 163 VAL A CA 1
ATOM 1389 C C . VAL A 1 163 ? 3.254 0.502 -4.483 1.00 85.12 163 VAL A C 1
ATOM 1391 O O . VAL A 1 163 ? 2.072 0.852 -4.422 1.00 85.12 163 VAL A O 1
ATOM 1394 N N . PHE A 1 164 ? 3.757 -0.477 -3.732 1.00 84.81 164 PHE A N 1
ATOM 1395 C CA . PHE A 1 164 ? 2.971 -1.233 -2.757 1.00 84.81 164 PHE A CA 1
ATOM 1396 C C . PHE A 1 164 ? 3.821 -1.895 -1.657 1.00 84.81 164 PHE A C 1
ATOM 1398 O O . PHE A 1 164 ? 5.029 -2.054 -1.816 1.00 84.81 164 PHE A O 1
ATOM 1405 N N . THR A 1 165 ? 3.203 -2.291 -0.536 1.00 85.00 165 THR A N 1
ATOM 1406 C CA . THR A 1 165 ? 3.890 -2.949 0.599 1.00 85.00 165 THR A CA 1
ATOM 1407 C C . THR A 1 165 ? 3.904 -4.488 0.517 1.00 85.00 165 THR A C 1
ATOM 1409 O O . THR A 1 165 ? 2.997 -5.120 -0.023 1.00 85.00 165 THR A O 1
ATOM 1412 N N . LEU A 1 166 ? 4.939 -5.114 1.085 1.00 74.19 166 LEU A N 1
ATOM 1413 C CA . LEU A 1 166 ? 5.171 -6.560 1.201 1.00 74.19 166 LEU A CA 1
ATOM 1414 C C . LEU A 1 166 ? 5.023 -7.041 2.665 1.00 74.19 166 LEU A C 1
ATOM 1416 O O . LEU A 1 166 ? 5.143 -6.223 3.576 1.00 74.19 166 LEU A O 1
ATOM 1420 N N . PRO A 1 167 ? 4.818 -8.352 2.927 1.00 52.88 167 PRO A N 1
ATOM 1421 C CA . PRO A 1 167 ? 4.542 -9.436 1.982 1.00 52.88 167 PRO A CA 1
ATOM 1422 C C . PRO A 1 167 ? 3.036 -9.523 1.707 1.00 52.88 167 PRO A C 1
ATOM 1424 O O . PRO A 1 167 ? 2.333 -10.407 2.196 1.00 52.88 167 PRO A O 1
ATOM 1427 N N . TYR A 1 168 ? 2.503 -8.572 0.948 1.00 56.03 168 TYR A N 1
ATOM 1428 C CA . TYR A 1 168 ? 1.110 -8.578 0.535 1.00 56.03 168 TYR A CA 1
ATOM 1429 C C . TYR A 1 168 ? 1.030 -8.377 -0.969 1.00 56.03 168 TYR A C 1
ATOM 1431 O O . TYR A 1 168 ? 0.699 -7.321 -1.494 1.00 56.03 168 TYR A O 1
ATOM 1439 N N . SER A 1 169 ? 1.330 -9.494 -1.630 1.00 58.00 169 SER A N 1
ATOM 1440 C CA . SER A 1 169 ? 0.787 -9.910 -2.912 1.00 58.00 169 SER A CA 1
ATOM 1441 C C . SER A 1 169 ? -0.738 -9.869 -2.831 1.00 58.00 169 SER A C 1
ATOM 1443 O O . SER A 1 169 ? -1.370 -10.501 -1.984 1.00 58.00 169 SER A O 1
ATOM 1445 N N . PHE A 1 170 ? -1.318 -9.040 -3.682 1.00 60.56 170 PHE A N 1
ATOM 1446 C CA . PHE A 1 170 ? -2.744 -8.949 -3.927 1.00 60.56 170 PHE A CA 1
ATOM 1447 C C . PHE A 1 170 ? -3.355 -10.345 -4.152 1.00 60.56 170 PHE A C 1
ATOM 1449 O O . PHE A 1 170 ? -2.711 -11.195 -4.755 1.00 60.56 170 PHE A O 1
ATOM 1456 N N . VAL A 1 171 ? -4.592 -10.585 -3.697 1.00 67.06 171 VAL A N 1
ATOM 1457 C CA . VAL A 1 171 ? -5.337 -11.801 -4.094 1.00 67.06 171 VAL A CA 1
ATOM 1458 C C . VAL A 1 171 ? -5.532 -11.803 -5.614 1.00 67.06 171 VAL A C 1
ATOM 1460 O O . VAL A 1 171 ? -5.343 -12.836 -6.255 1.00 67.06 171 VAL A O 1
ATOM 1463 N N . ASP A 1 172 ? -5.816 -10.614 -6.154 1.00 66.81 172 ASP A N 1
ATOM 1464 C CA . ASP A 1 172 ? -5.928 -10.305 -7.575 1.00 66.81 172 ASP A CA 1
ATOM 1465 C C . ASP A 1 172 ? -4.699 -9.516 -8.036 1.00 66.81 172 ASP A C 1
ATOM 1467 O O . ASP A 1 172 ? -4.497 -8.374 -7.610 1.00 66.81 172 ASP A O 1
ATOM 1471 N N . PHE A 1 173 ? -3.864 -10.091 -8.900 1.00 69.19 173 PHE A N 1
ATOM 1472 C CA . PHE A 1 173 ? -2.714 -9.355 -9.428 1.00 69.19 173 PHE A CA 1
ATOM 1473 C C . PHE A 1 173 ? -3.187 -8.248 -10.389 1.00 69.19 173 PHE A C 1
ATOM 1475 O O . PHE A 1 173 ? -3.928 -8.542 -11.327 1.00 69.19 173 PHE A O 1
ATOM 1482 N N . PRO A 1 174 ? -2.799 -6.976 -10.178 1.00 60.53 174 PRO A N 1
ATOM 1483 C CA . PRO A 1 174 ? -3.376 -5.856 -10.912 1.00 60.53 174 PRO A CA 1
ATOM 1484 C C . PRO A 1 174 ? -2.878 -5.793 -12.362 1.00 60.53 174 PRO A C 1
ATOM 1486 O O . PRO A 1 174 ? -1.864 -5.164 -12.650 1.00 60.53 174 PRO A O 1
ATOM 1489 N N . ASP A 1 175 ? -3.664 -6.409 -13.245 1.00 57.56 175 ASP A N 1
ATOM 1490 C CA . ASP A 1 175 ? -3.856 -6.244 -14.697 1.00 57.56 175 ASP A CA 1
ATOM 1491 C C . ASP A 1 175 ? -2.654 -6.291 -15.654 1.00 57.56 175 ASP A C 1
ATOM 1493 O O . ASP A 1 175 ? -2.863 -6.496 -16.849 1.00 57.56 175 ASP A O 1
ATOM 1497 N N . ARG A 1 176 ? -1.409 -6.098 -15.208 1.00 62.97 176 ARG A N 1
ATOM 1498 C CA . ARG A 1 176 ? -0.237 -6.075 -16.097 1.00 62.97 176 ARG A CA 1
ATOM 1499 C C . ARG A 1 176 ? 0.919 -6.835 -15.474 1.00 62.97 176 ARG A C 1
ATOM 1501 O O . ARG A 1 176 ? 1.378 -6.491 -14.396 1.00 62.97 176 ARG A O 1
ATOM 1508 N N . THR A 1 177 ? 1.425 -7.842 -16.175 1.00 61.19 177 THR A N 1
ATOM 1509 C CA . THR A 1 177 ? 2.647 -8.583 -15.804 1.00 61.19 177 THR A CA 1
ATOM 1510 C C . THR A 1 177 ? 3.892 -8.064 -16.523 1.00 61.19 177 THR A C 1
ATOM 1512 O O . THR A 1 177 ? 4.996 -8.510 -16.224 1.00 61.19 177 THR A O 1
ATOM 1515 N N . ASN A 1 178 ? 3.729 -7.135 -17.471 1.00 64.44 178 ASN A N 1
ATOM 1516 C CA . ASN A 1 178 ? 4.812 -6.588 -18.289 1.00 64.44 178 ASN A CA 1
ATOM 1517 C C . ASN A 1 178 ? 5.501 -5.433 -17.546 1.00 64.44 178 ASN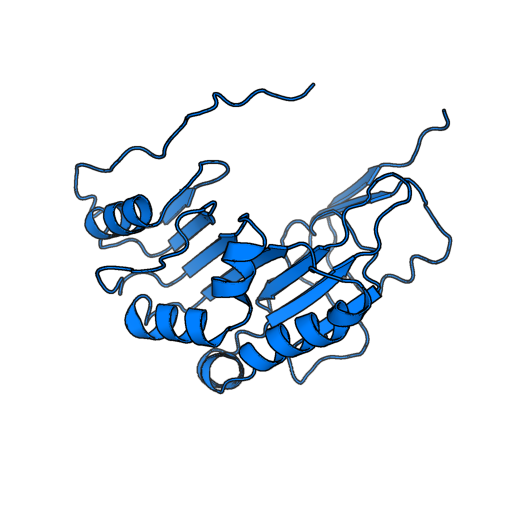 A C 1
ATOM 1519 O O . ASN A 1 178 ? 5.323 -4.261 -17.887 1.00 64.44 178 ASN A O 1
ATOM 1523 N N . CYS A 1 179 ? 6.232 -5.757 -16.478 1.00 69.38 179 CYS A N 1
ATOM 1524 C CA . CYS A 1 179 ? 7.081 -4.800 -15.772 1.00 69.38 179 CYS A CA 1
ATOM 1525 C C . CYS A 1 179 ? 8.540 -4.902 -16.239 1.00 69.38 179 CYS A C 1
ATOM 1527 O O . CYS A 1 179 ? 9.064 -6.004 -16.375 1.00 69.38 179 CYS A O 1
ATOM 1529 N N . ILE A 1 180 ? 9.194 -3.756 -16.448 1.00 68.12 180 ILE A N 1
ATOM 1530 C CA . ILE A 1 180 ? 10.602 -3.667 -16.896 1.00 68.12 180 ILE A CA 1
ATOM 1531 C C . ILE A 1 180 ? 11.583 -3.323 -15.792 1.00 68.12 180 ILE A C 1
ATOM 1533 O O . ILE A 1 180 ? 12.765 -3.628 -15.902 1.00 68.12 180 ILE A O 1
ATOM 1537 N N . LEU A 1 181 ? 11.111 -2.674 -14.731 1.00 69.75 181 LEU A N 1
ATOM 1538 C CA . LEU A 1 181 ? 11.956 -2.285 -13.617 1.00 69.75 181 LEU A CA 1
ATOM 1539 C C . LEU A 1 181 ? 11.229 -2.572 -12.315 1.00 69.75 181 LEU A C 1
ATOM 1541 O O . LEU A 1 181 ? 10.097 -2.126 -12.103 1.00 69.75 181 LEU A O 1
ATOM 1545 N N . VAL A 1 182 ? 11.907 -3.317 -11.451 1.00 76.56 182 VAL A N 1
ATOM 1546 C CA . VAL A 1 182 ? 11.426 -3.673 -10.122 1.00 76.56 182 VAL A CA 1
ATOM 1547 C C . VAL A 1 182 ? 12.476 -3.244 -9.107 1.00 76.56 182 VAL A C 1
ATOM 1549 O O . VAL A 1 182 ? 13.658 -3.545 -9.259 1.00 76.56 182 VAL A O 1
ATOM 1552 N N . LYS A 1 183 ? 12.049 -2.525 -8.067 1.00 83.88 183 LYS A N 1
ATOM 1553 C CA . LYS A 1 183 ? 12.867 -2.250 -6.876 1.00 83.88 183 LYS A CA 1
ATOM 1554 C C . LYS A 1 183 ? 12.105 -2.678 -5.633 1.00 83.88 183 LYS A C 1
ATOM 1556 O O . LYS A 1 183 ? 10.895 -2.480 -5.557 1.00 83.88 183 LYS A O 1
ATOM 1561 N N . SER A 1 184 ? 12.813 -3.258 -4.670 1.00 86.44 184 SER A N 1
ATOM 1562 C CA . SER A 1 184 ? 12.257 -3.786 -3.422 1.00 86.44 184 SER A CA 1
ATOM 1563 C C . SER A 1 184 ? 13.138 -3.359 -2.259 1.00 86.44 184 SER A C 1
ATOM 1565 O O . SER A 1 184 ? 14.360 -3.386 -2.388 1.00 86.44 184 SER A O 1
ATOM 1567 N N . THR A 1 185 ? 12.560 -2.915 -1.144 1.00 89.19 185 THR A N 1
ATOM 1568 C CA . THR A 1 185 ? 13.340 -2.646 0.079 1.00 89.19 185 THR A CA 1
ATOM 1569 C C . THR A 1 185 ? 13.605 -3.911 0.901 1.00 89.19 185 THR A C 1
ATOM 1571 O O . THR A 1 185 ? 14.335 -3.857 1.885 1.00 89.19 185 THR A O 1
ATOM 1574 N N . ASP A 1 186 ? 13.039 -5.047 0.491 1.00 85.31 186 ASP A N 1
ATOM 1575 C CA . ASP A 1 186 ? 13.316 -6.360 1.073 1.00 85.31 186 ASP A CA 1
ATOM 1576 C C . ASP A 1 186 ? 14.771 -6.787 0.789 1.00 85.31 186 ASP A C 1
ATOM 1578 O O . ASP A 1 186 ? 15.141 -6.889 -0.383 1.00 85.31 186 ASP A O 1
ATOM 1582 N N . PRO A 1 187 ? 15.602 -7.041 1.818 1.00 74.69 187 PRO A N 1
ATOM 1583 C CA . PRO A 1 187 ? 16.989 -7.465 1.636 1.00 74.69 187 PRO A CA 1
ATOM 1584 C C . PRO A 1 187 ? 17.127 -8.903 1.115 1.00 74.69 187 PRO A C 1
ATOM 1586 O O . PRO A 1 187 ? 18.199 -9.262 0.637 1.00 74.69 187 PRO A O 1
ATOM 1589 N N . SER A 1 188 ? 16.075 -9.725 1.204 1.00 72.56 188 SER A N 1
ATOM 1590 C CA . SER A 1 188 ? 16.062 -11.117 0.724 1.00 72.56 188 SER A CA 1
ATOM 1591 C C . SER A 1 188 ? 15.706 -11.253 -0.761 1.00 72.56 188 SER A C 1
ATOM 1593 O O . SER A 1 188 ? 15.393 -12.342 -1.231 1.00 72.56 188 SER A O 1
ATOM 1595 N N . TYR A 1 189 ? 15.715 -10.140 -1.496 1.00 66.56 189 TYR A N 1
ATOM 1596 C CA . TYR A 1 189 ? 15.248 -10.082 -2.872 1.00 66.56 189 TYR A CA 1
ATOM 1597 C C . TYR A 1 189 ? 16.143 -10.893 -3.823 1.00 66.56 189 TYR A C 1
ATOM 1599 O O . TYR A 1 189 ? 17.219 -10.438 -4.213 1.00 66.56 189 TYR A O 1
ATOM 1607 N N . ASP A 1 190 ? 15.656 -12.071 -4.217 1.00 61.12 190 ASP A N 1
ATOM 1608 C CA . ASP A 1 190 ? 16.109 -12.795 -5.405 1.00 61.12 190 ASP A CA 1
ATOM 1609 C C . ASP A 1 190 ? 15.706 -12.030 -6.676 1.00 61.12 190 ASP A C 1
ATOM 1611 O O . ASP A 1 190 ? 14.697 -11.322 -6.706 1.00 61.12 190 ASP A O 1
ATOM 1615 N N . GLU A 1 191 ? 16.465 -12.205 -7.763 1.00 59.28 191 GLU A N 1
ATOM 1616 C CA . GLU A 1 191 ? 16.180 -11.593 -9.075 1.00 59.28 191 GLU A CA 1
ATOM 1617 C C . GLU A 1 191 ? 14.769 -11.924 -9.611 1.00 59.28 191 GLU A C 1
ATOM 1619 O O . GLU A 1 191 ? 14.245 -11.206 -10.466 1.00 59.28 191 GLU A O 1
ATOM 1624 N N . TYR A 1 192 ? 14.132 -12.974 -9.078 1.00 61.66 192 TYR A N 1
ATOM 1625 C CA . TYR A 1 192 ? 12.795 -13.436 -9.440 1.00 61.66 192 TYR A CA 1
ATOM 1626 C C . TYR A 1 192 ? 11.750 -13.050 -8.383 1.00 61.66 192 TYR A C 1
ATOM 1628 O O . TYR A 1 192 ? 11.842 -13.390 -7.204 1.00 61.66 192 TYR A O 1
ATOM 1636 N N . LEU A 1 193 ? 10.693 -12.375 -8.828 1.00 69.38 193 LEU A N 1
ATOM 1637 C CA . LEU A 1 193 ? 9.581 -11.922 -8.005 1.00 69.38 193 LEU A CA 1
ATOM 1638 C C . LEU A 1 193 ? 8.631 -13.083 -7.689 1.00 69.38 193 LEU A C 1
ATOM 1640 O O . LEU A 1 193 ? 7.810 -13.431 -8.527 1.00 69.38 193 LEU A O 1
ATOM 1644 N N . THR A 1 194 ? 8.637 -13.649 -6.484 1.00 72.31 194 THR A N 1
ATOM 1645 C CA . THR A 1 194 ? 7.586 -14.607 -6.091 1.00 72.31 194 THR A CA 1
ATOM 1646 C C . THR A 1 194 ? 6.352 -13.891 -5.524 1.00 72.31 194 THR A C 1
ATOM 1648 O O . THR A 1 194 ? 6.437 -12.938 -4.742 1.00 72.31 194 THR A O 1
ATOM 1651 N N . CYS A 1 195 ? 5.166 -14.310 -5.966 1.00 74.31 195 CYS A N 1
ATOM 1652 C CA . CYS A 1 195 ? 3.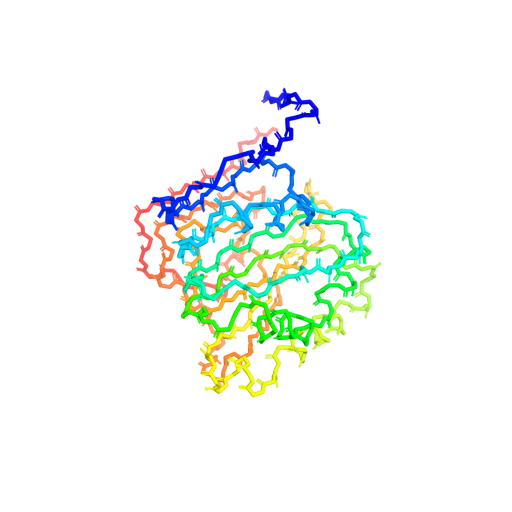871 -13.734 -5.607 1.00 74.31 195 CYS A CA 1
ATOM 1653 C C . CYS A 1 195 ? 2.937 -14.806 -5.028 1.00 74.31 195 CYS A C 1
ATOM 1655 O O . CYS A 1 195 ? 1.847 -15.055 -5.540 1.00 74.31 195 CYS A O 1
ATOM 1657 N N . ASP A 1 196 ? 3.354 -15.417 -3.922 1.00 76.00 196 ASP A N 1
ATOM 1658 C CA . ASP A 1 196 ? 2.732 -16.628 -3.367 1.00 76.00 196 ASP A CA 1
ATOM 1659 C C . ASP A 1 196 ? 1.276 -16.469 -2.910 1.00 76.00 196 ASP A C 1
ATOM 1661 O O . ASP A 1 196 ? 0.583 -17.461 -2.719 1.00 76.00 196 ASP A O 1
ATOM 1665 N N . ARG A 1 197 ? 0.782 -15.245 -2.701 1.00 76.00 197 ARG A N 1
ATOM 1666 C CA . ARG A 1 197 ? -0.604 -15.007 -2.252 1.00 76.00 197 ARG A CA 1
ATOM 1667 C C . ARG A 1 197 ? -1.569 -14.667 -3.382 1.00 76.00 197 ARG A C 1
ATOM 1669 O O . ARG A 1 197 ? -2.770 -14.570 -3.134 1.00 76.00 197 ARG A O 1
ATOM 1676 N N . VAL A 1 198 ? -1.060 -14.491 -4.602 1.00 75.56 198 VAL A N 1
ATOM 1677 C CA . VAL A 1 198 ? -1.902 -14.294 -5.784 1.00 75.56 198 VAL A CA 1
ATOM 1678 C C . VAL A 1 198 ? -2.581 -15.618 -6.095 1.00 75.56 198 VAL A C 1
ATOM 1680 O O . VAL A 1 198 ? -1.918 -16.608 -6.394 1.00 75.56 198 VAL A O 1
ATOM 1683 N N . THR A 1 199 ? -3.908 -15.616 -6.032 1.00 84.06 199 THR A N 1
ATOM 1684 C CA . THR A 1 199 ? -4.738 -16.778 -6.391 1.00 84.06 199 THR A CA 1
ATOM 1685 C C . THR A 1 199 ? -5.550 -16.517 -7.652 1.00 84.06 199 THR A C 1
ATOM 1687 O O . THR A 1 199 ? -5.973 -17.465 -8.307 1.00 84.06 199 THR A O 1
ATOM 1690 N N . SER A 1 200 ? -5.717 -15.249 -8.027 1.00 80.88 200 SER A N 1
ATOM 1691 C CA . SER A 1 200 ? -6.422 -14.810 -9.221 1.00 80.88 200 SER A CA 1
ATOM 1692 C C . SER A 1 200 ? -5.500 -13.935 -10.069 1.00 80.88 200 SER A C 1
ATOM 1694 O O . SER A 1 200 ? -4.984 -12.911 -9.609 1.00 80.88 200 SER A O 1
ATOM 1696 N N . LEU A 1 201 ? -5.259 -14.357 -11.308 1.00 78.12 201 LEU A N 1
ATOM 1697 C CA . LEU A 1 201 ? -4.455 -13.632 -12.284 1.00 78.12 201 LEU A CA 1
ATOM 1698 C C . LEU A 1 201 ? -5.323 -13.284 -13.492 1.00 78.12 201 LEU A C 1
ATOM 1700 O O . LEU A 1 201 ? -5.884 -14.169 -14.139 1.00 78.12 201 LEU A O 1
ATOM 1704 N N . TYR A 1 202 ? -5.401 -11.995 -13.813 1.00 75.31 202 TYR A N 1
ATOM 1705 C CA . TYR A 1 202 ? -5.936 -11.518 -15.082 1.00 75.31 202 TYR A CA 1
ATOM 1706 C C . TYR A 1 202 ? -4.779 -11.116 -15.995 1.00 75.31 202 TYR A C 1
ATOM 1708 O O . TYR A 1 202 ? -3.930 -10.306 -15.621 1.00 75.31 202 TYR A O 1
ATOM 1716 N N . TYR A 1 203 ? -4.755 -11.685 -17.193 1.00 71.94 203 TYR A N 1
ATOM 1717 C CA . TYR A 1 203 ? -3.792 -11.371 -18.234 1.00 71.94 203 TYR A CA 1
ATOM 1718 C C . TYR A 1 203 ? -4.549 -10.861 -19.457 1.00 71.94 203 TYR A C 1
ATOM 1720 O O . TYR A 1 203 ? -5.220 -11.628 -20.141 1.00 71.94 203 TYR A O 1
ATOM 1728 N N . GLY A 1 204 ? -4.443 -9.566 -19.742 1.00 65.06 204 GLY A N 1
ATOM 1729 C CA . GLY A 1 204 ? -4.958 -8.974 -20.972 1.00 65.06 204 GLY A CA 1
ATOM 1730 C C . GLY A 1 204 ? -3.874 -8.143 -21.630 1.00 65.06 204 GLY A C 1
ATOM 1731 O O . GLY A 1 204 ? -3.552 -7.065 -21.137 1.00 65.06 204 GLY A O 1
ATOM 1732 N N . SER A 1 205 ? -3.301 -8.638 -22.724 1.00 61.59 205 SER A N 1
ATOM 1733 C CA . SER A 1 205 ? -2.351 -7.877 -23.537 1.00 61.59 205 SER A CA 1
ATOM 1734 C C . SER A 1 205 ? -2.737 -7.997 -24.999 1.00 61.59 205 SER A C 1
ATOM 1736 O O . SER A 1 205 ? -3.035 -9.096 -25.465 1.00 61.59 205 SER A O 1
ATOM 1738 N N . SER A 1 206 ? -2.720 -6.870 -25.714 1.00 53.78 206 SER A N 1
ATOM 1739 C CA . SER A 1 206 ? -2.901 -6.868 -27.169 1.00 53.78 206 SER A CA 1
ATOM 1740 C C . SER A 1 206 ? -1.670 -7.392 -27.922 1.00 53.78 206 SER A C 1
ATOM 1742 O O . SER A 1 206 ? -1.783 -7.787 -29.077 1.00 53.78 206 SER A O 1
ATOM 1744 N N . ALA A 1 207 ? -0.527 -7.507 -27.239 1.00 51.41 207 ALA A N 1
ATOM 1745 C CA . ALA A 1 207 ? 0.719 -8.038 -27.769 1.00 51.41 207 ALA A CA 1
ATOM 1746 C C . ALA A 1 207 ? 1.182 -9.236 -26.924 1.00 51.41 207 ALA A C 1
ATOM 1748 O O . ALA A 1 207 ? 2.030 -9.121 -26.036 1.00 51.41 207 ALA A O 1
ATOM 1749 N N . PHE A 1 208 ? 0.627 -10.418 -27.208 1.00 53.59 208 PHE A N 1
ATOM 1750 C CA . PHE A 1 208 ? 1.176 -11.685 -26.719 1.00 53.59 208 PHE A CA 1
ATOM 1751 C C . PHE A 1 208 ? 2.533 -11.910 -27.404 1.00 53.59 208 PHE A C 1
ATOM 1753 O O . PHE A 1 208 ? 2.628 -12.553 -28.446 1.00 53.59 208 PHE A O 1
ATOM 1760 N N . THR A 1 209 ? 3.597 -11.306 -26.878 1.00 51.62 209 THR A N 1
ATOM 1761 C CA . THR A 1 209 ? 4.946 -11.553 -27.388 1.00 51.62 209 THR A CA 1
ATOM 1762 C C . THR A 1 209 ? 5.522 -12.792 -26.713 1.00 51.62 209 THR A C 1
ATOM 1764 O O . THR A 1 209 ? 5.264 -13.073 -25.544 1.00 51.62 209 THR A O 1
ATOM 1767 N N . ASN A 1 210 ? 6.367 -13.530 -27.430 1.00 47.84 210 ASN A N 1
ATOM 1768 C CA . ASN A 1 210 ? 7.056 -14.729 -26.926 1.00 47.84 210 ASN A CA 1
ATOM 1769 C C . ASN A 1 210 ? 8.051 -14.426 -25.776 1.00 47.84 210 ASN A C 1
ATOM 1771 O O . ASN A 1 210 ? 8.785 -15.306 -25.340 1.00 47.84 210 ASN A O 1
ATOM 1775 N N . TRP A 1 211 ? 8.099 -13.169 -25.325 1.00 45.41 211 TRP A N 1
ATOM 1776 C CA . TRP A 1 211 ? 9.047 -12.588 -24.381 1.00 45.41 211 TRP A CA 1
ATOM 1777 C C . TRP A 1 211 ? 8.367 -12.209 -23.065 1.00 45.41 211 TRP A C 1
ATOM 1779 O O . TRP A 1 211 ? 8.897 -11.400 -22.306 1.00 45.41 211 TRP A O 1
ATOM 1789 N N . ILE A 1 212 ? 7.219 -12.818 -22.748 1.00 50.56 212 ILE A N 1
ATOM 1790 C CA . ILE A 1 212 ? 6.675 -12.809 -21.386 1.00 50.56 212 ILE A CA 1
ATOM 1791 C C . ILE A 1 212 ? 7.561 -13.725 -20.527 1.00 50.56 212 ILE A C 1
ATOM 1793 O O . ILE A 1 212 ? 7.121 -14.720 -19.957 1.00 50.56 212 ILE A O 1
ATOM 1797 N N . VAL A 1 213 ? 8.850 -13.401 -20.426 1.00 50.44 213 VAL A N 1
ATOM 1798 C CA . VAL A 1 213 ? 9.646 -13.788 -19.272 1.00 50.44 213 VAL A CA 1
ATOM 1799 C C . VAL A 1 213 ? 9.124 -12.883 -18.173 1.00 50.44 213 VAL A C 1
ATOM 1801 O O . VAL A 1 213 ? 9.630 -11.789 -17.935 1.00 50.44 213 VAL A O 1
ATOM 1804 N N . SER A 1 214 ? 7.992 -13.274 -17.587 1.00 57.66 214 SER A N 1
ATOM 1805 C CA . SER A 1 214 ? 7.523 -12.585 -16.406 1.00 57.66 214 SER A CA 1
ATOM 1806 C C . SER A 1 214 ? 8.627 -12.767 -15.379 1.00 57.66 214 SER A C 1
ATOM 1808 O O . SER A 1 214 ? 8.889 -13.882 -14.934 1.00 57.66 214 SER A O 1
ATOM 1810 N N . TYR A 1 215 ? 9.253 -11.664 -14.972 1.00 65.12 215 TYR A N 1
ATOM 1811 C CA . TYR A 1 215 ? 10.086 -11.630 -13.772 1.00 65.12 215 TYR A CA 1
ATOM 1812 C C . TYR A 1 215 ? 9.282 -12.025 -12.523 1.00 65.12 215 TYR A C 1
ATOM 1814 O O . TYR A 1 215 ? 9.840 -12.039 -11.435 1.00 65.12 215 TYR A O 1
ATOM 1822 N N . VAL A 1 216 ? 7.985 -12.332 -12.672 1.00 70.75 216 VAL A N 1
ATOM 1823 C CA . VAL A 1 216 ? 7.045 -12.721 -11.639 1.00 70.75 216 VAL A CA 1
ATOM 1824 C C . VAL A 1 216 ? 6.651 -14.187 -11.730 1.00 70.75 216 VAL A C 1
ATOM 1826 O O . VAL A 1 216 ? 6.044 -14.647 -12.692 1.00 70.75 216 VAL A O 1
ATOM 1829 N N . TYR A 1 217 ? 6.947 -14.903 -10.655 1.00 76.69 217 TYR A N 1
ATOM 1830 C CA . TYR A 1 217 ? 6.524 -16.260 -10.391 1.00 76.69 217 TYR A CA 1
ATOM 1831 C C . TYR A 1 217 ? 5.293 -16.273 -9.477 1.00 76.69 217 TYR A C 1
ATOM 1833 O O . TYR A 1 217 ? 5.283 -15.667 -8.405 1.00 76.69 217 TYR A O 1
ATOM 1841 N N . PHE A 1 218 ? 4.249 -16.993 -9.883 1.00 80.12 218 PHE A N 1
ATOM 1842 C CA . PHE A 1 218 ? 2.981 -17.088 -9.159 1.00 80.12 218 PHE A CA 1
ATOM 1843 C C . PHE A 1 218 ? 2.673 -18.555 -8.805 1.00 80.12 218 PHE A C 1
ATOM 1845 O O . PHE A 1 218 ? 1.963 -19.228 -9.554 1.00 80.12 218 PHE A O 1
ATOM 1852 N N . PRO A 1 219 ? 3.188 -19.092 -7.685 1.00 81.81 219 PRO A N 1
ATOM 1853 C CA . PRO A 1 219 ? 3.088 -20.528 -7.405 1.00 81.81 219 PRO A CA 1
ATOM 1854 C C . PRO A 1 219 ? 1.678 -21.020 -7.055 1.00 81.81 219 PRO A C 1
ATOM 1856 O O . PRO A 1 219 ? 1.428 -22.218 -7.129 1.00 81.81 219 PRO A O 1
ATOM 1859 N N . ASN A 1 220 ? 0.762 -20.127 -6.664 1.00 85.75 220 ASN A N 1
ATOM 1860 C CA . ASN A 1 220 ? -0.528 -20.492 -6.065 1.00 85.75 220 ASN A CA 1
ATOM 1861 C C . ASN A 1 220 ? -1.749 -19.982 -6.855 1.00 85.75 220 ASN A C 1
ATOM 1863 O O . ASN A 1 220 ? -2.811 -19.756 -6.271 1.00 85.75 220 ASN A O 1
ATOM 1867 N N . ILE A 1 221 ? -1.628 -19.801 -8.176 1.00 85.62 221 ILE A N 1
ATOM 1868 C CA . ILE A 1 221 ? -2.766 -19.402 -9.021 1.00 85.62 221 ILE A CA 1
ATOM 1869 C C . ILE A 1 221 ? -3.840 -20.496 -9.000 1.00 85.62 221 ILE A C 1
ATOM 1871 O O . ILE A 1 221 ? -3.581 -21.652 -9.323 1.00 85.62 221 ILE A O 1
ATOM 1875 N N . GLN A 1 222 ? -5.066 -20.100 -8.671 1.00 90.31 222 GLN A N 1
ATOM 1876 C CA . GLN A 1 222 ? -6.269 -20.937 -8.714 1.00 90.31 222 GLN A CA 1
ATOM 1877 C C . GLN A 1 222 ? -7.217 -20.502 -9.839 1.00 90.31 222 GLN A C 1
ATOM 1879 O O . GLN A 1 222 ? -7.932 -21.323 -10.409 1.00 90.31 222 GLN A O 1
ATOM 1884 N N . HIS A 1 223 ? -7.198 -19.213 -10.184 1.00 84.88 223 HIS A N 1
ATOM 1885 C CA . HIS A 1 223 ? -8.021 -18.613 -11.223 1.00 84.88 223 HIS A CA 1
ATOM 1886 C C . HIS A 1 223 ? -7.138 -17.847 -12.206 1.00 84.88 223 HIS A C 1
ATOM 1888 O O . HIS A 1 223 ? -6.443 -16.906 -11.829 1.00 84.88 223 HIS A O 1
ATOM 1894 N N . LEU A 1 224 ? -7.183 -18.239 -13.478 1.00 83.44 224 LEU A N 1
ATOM 1895 C CA . LEU A 1 224 ? -6.500 -17.550 -14.567 1.00 83.44 224 LEU A CA 1
ATOM 1896 C C . LEU A 1 224 ? -7.542 -17.048 -15.566 1.00 83.44 224 LEU A C 1
ATOM 1898 O O . LEU A 1 224 ? -8.301 -17.838 -16.123 1.00 83.44 224 LEU A O 1
ATOM 1902 N N . SER A 1 225 ? -7.572 -15.739 -15.787 1.00 80.31 225 SER A N 1
ATOM 1903 C CA . SER A 1 225 ? -8.407 -15.094 -16.800 1.00 80.31 225 SER A CA 1
ATOM 1904 C C . SER A 1 225 ? -7.513 -14.528 -17.893 1.00 80.31 225 SER A C 1
ATOM 1906 O O . SER A 1 225 ? -6.630 -13.726 -17.605 1.00 80.31 225 SER A O 1
ATOM 1908 N N . LEU A 1 226 ? -7.740 -14.940 -19.139 1.00 77.12 226 LEU A N 1
ATOM 1909 C CA . LEU A 1 226 ? -6.985 -14.476 -20.299 1.00 77.12 226 LEU A CA 1
ATOM 1910 C C . LEU A 1 226 ? -7.899 -13.643 -21.200 1.00 77.12 226 LEU A C 1
ATOM 1912 O O . LEU A 1 226 ? -8.987 -14.088 -21.562 1.00 77.12 226 LEU A O 1
ATOM 1916 N N . SER A 1 227 ? -7.443 -12.457 -21.582 1.00 71.81 227 SER A N 1
ATOM 1917 C CA . SER A 1 227 ? -8.020 -11.661 -22.660 1.00 71.81 227 SER A CA 1
ATOM 1918 C C . SER A 1 227 ? -7.025 -11.653 -23.811 1.00 71.81 227 SER A C 1
ATOM 1920 O O . SER A 1 227 ? -5.952 -11.053 -23.717 1.00 71.81 227 SER A O 1
ATOM 1922 N N . LEU A 1 228 ? -7.362 -12.394 -24.864 1.00 68.06 228 LEU A N 1
ATOM 1923 C CA . LEU A 1 228 ? -6.583 -12.461 -26.093 1.00 68.06 228 LEU A CA 1
ATOM 1924 C C . LEU A 1 228 ? -7.137 -11.429 -27.081 1.00 68.06 228 LEU A C 1
ATOM 1926 O O . LEU A 1 228 ? -8.361 -11.276 -27.153 1.00 68.06 228 LEU A O 1
ATOM 1930 N N . PRO A 1 229 ? -6.283 -10.740 -27.855 1.00 63.97 229 PRO A N 1
ATOM 1931 C CA . PRO A 1 229 ? -6.764 -9.945 -28.970 1.00 63.97 229 PRO A CA 1
ATOM 1932 C C . PRO A 1 229 ? -7.441 -10.900 -29.962 1.00 63.97 229 PRO A C 1
ATOM 1934 O O . PRO A 1 229 ? -6.810 -11.815 -30.489 1.00 63.97 229 PRO A O 1
ATOM 1937 N N . PHE A 1 230 ? -8.743 -10.731 -30.184 1.00 58.09 230 PHE A N 1
ATOM 1938 C CA . PHE A 1 230 ? -9.389 -11.305 -31.357 1.00 58.09 230 PHE A CA 1
ATOM 1939 C C . PHE A 1 230 ? -9.110 -10.343 -32.508 1.00 58.09 230 PHE A C 1
ATOM 1941 O O . PHE A 1 230 ? -9.384 -9.157 -32.362 1.00 58.09 230 PHE A O 1
ATOM 1948 N N . ASN A 1 231 ? -8.503 -10.849 -33.584 1.00 49.00 231 ASN A N 1
ATOM 1949 C CA . ASN A 1 231 ? -8.181 -10.091 -34.795 1.00 49.00 231 ASN A CA 1
ATOM 1950 C C . ASN A 1 231 ? -9.338 -9.156 -35.201 1.00 49.00 231 ASN A C 1
ATOM 1952 O O . ASN A 1 231 ? -10.439 -9.655 -35.449 1.00 49.00 231 ASN A O 1
ATOM 1956 N N . ASP A 1 232 ? -9.056 -7.855 -35.305 1.00 43.62 232 ASP A N 1
ATOM 1957 C CA . ASP A 1 232 ? -9.760 -6.935 -36.208 1.00 43.62 232 ASP A CA 1
ATOM 1958 C C . ASP A 1 232 ? -9.014 -6.905 -37.552 1.00 43.62 232 ASP A C 1
ATOM 1960 O O . ASP A 1 232 ? -7.761 -6.814 -37.529 1.00 43.62 232 ASP A O 1
#

Foldseek 3Di:
DDPPDPPDPADDQDPAADQPAAEDAEPPHADDVVSVLSCCVRDLQHAYYADEYEDDPLDDDRPAARANHQYYHYEYDYAQVSCVSQQLAPVNVLVCCVGHPVRHLYDKYKYKYADPDDVCVVVSVVSNQVRCLDCVCCPVRNWKKKKFWADAAPPGPDTMIMMITPPDQDLEHPADLRTDDMDMSDPPDDQAAERANHQAYEYEGADPDPPPPRSYDYPHHNHYHYHYDDDD

Radius of gyration: 18.84 Å; chains: 1; bounding box: 41×40×56 Å

Secondary structure (DSSP, 8-state):
------TT-PPPPP-S--SS--EEEE-SS---HHHHHHHHHH-TT--EEEEEE---S-----SS--TT--EEEEEE---HHHHHHHHS-HHHHHHHHHHH----SEEEEEEEE--S-STTHHHHHHHHHHHT-SHIIIIIS---EEEEEEPPPTT----EEEEEETT---SEE-S---EEEEEES-TT--SSEE-TT--EEEEE-S---TT---SEE-TT--EEEEEPPP--

Sequence (232 aa):
MKSRFPVDAYFPILNIISKLLRNVVIKHIPFNLSTLNNLFQHTPNLNYLSINFKDYSGQLELTSPILSITHLKITFQGSQDMLEHLLQHGFQWEKIIREYLPEPKLFQFQTKFQPSTDEGKEIQLRQIHNSFQTNFWIYEHRWFVRSHWYIPDENSNFDCIHVFTLPYSFVDFPDRTNCILVKSTDPSYDEYLTCDRVTSLYYGSSAFTNWIVSYVYFPNIQHLSLSLPFND

Organism: NCBI:txid433720